Protein AF-A0A5J4P1J5-F1 (afdb_monomer_lite)

Foldseek 3Di:
DPPDPVVVVLVVLVVLLVVLLVLQVVQPLSVVFDPVQLVLLSLQQVLLLVLQVLCLDPDCPDPLSPLSVVLSVVLCVLCVPVVVLVSLLSSLSSLVLVLDDPPRPDPCSPSSVVSNVVSLVVSLVVLVVVQVVLVVVVPPPDDDDDDDDDDDDDDDDDPPPVSPPRDPCSSVVSNCVSVVSLVSSVVRPLVVLVVVVVVDPPPDPSSVSSSVSNVPRD

Structure (mmCIF, N/CA/C/O backbone):
data_AF-A0A5J4P1J5-F1
#
_entry.id   AF-A0A5J4P1J5-F1
#
loop_
_atom_site.group_PDB
_atom_site.id
_atom_site.type_symbol
_atom_site.label_atom_id
_atom_site.label_alt_id
_atom_site.label_comp_id
_atom_site.label_asym_id
_atom_site.label_entity_id
_atom_site.label_seq_id
_atom_site.pdbx_PDB_ins_code
_atom_site.Cartn_x
_atom_site.Cartn_y
_atom_site.Cartn_z
_atom_site.occupancy
_atom_site.B_iso_or_equiv
_atom_site.auth_seq_id
_atom_site.auth_comp_id
_atom_site.auth_asym_id
_atom_site.auth_atom_id
_atom_site.pdbx_PDB_model_num
ATOM 1 N N . MET A 1 1 ? -26.501 -19.876 3.079 1.00 40.16 1 MET A N 1
ATOM 2 C CA . MET A 1 1 ? -25.306 -19.028 3.249 1.00 40.16 1 MET A CA 1
ATOM 3 C C . MET A 1 1 ? -24.672 -19.508 4.542 1.00 40.16 1 MET A C 1
ATOM 5 O O . MET A 1 1 ? -25.301 -19.336 5.578 1.00 40.16 1 MET A O 1
ATOM 9 N N . GLU A 1 2 ? -23.580 -20.278 4.481 1.00 39.44 2 GLU A N 1
ATOM 10 C CA . GLU A 1 2 ? -22.918 -20.741 5.712 1.00 39.44 2 GLU A CA 1
ATOM 11 C C . GLU A 1 2 ? -22.477 -19.524 6.536 1.00 39.44 2 GLU A C 1
ATOM 13 O O . GLU A 1 2 ? -22.044 -18.530 5.941 1.00 39.44 2 GLU A O 1
ATOM 18 N N . PRO A 1 3 ? -22.598 -19.562 7.873 1.00 46.16 3 PRO A N 1
ATOM 19 C CA . PRO A 1 3 ? -22.023 -18.527 8.711 1.00 46.16 3 PRO A CA 1
ATOM 20 C C . PRO A 1 3 ? -20.510 -18.580 8.504 1.00 46.16 3 PRO A C 1
ATOM 22 O O . PRO A 1 3 ? -19.844 -19.528 8.917 1.00 46.16 3 PRO A O 1
ATOM 25 N N . TYR A 1 4 ? -19.973 -17.587 7.796 1.00 57.78 4 TYR A N 1
ATOM 26 C CA . TYR A 1 4 ? -18.536 -17.385 7.724 1.00 57.78 4 TYR A CA 1
ATOM 27 C C . TYR A 1 4 ? -18.007 -17.347 9.155 1.00 57.78 4 TYR A C 1
ATOM 29 O O . TYR A 1 4 ? -18.539 -16.625 9.995 1.00 57.78 4 TYR A O 1
ATOM 37 N N . ASP A 1 5 ? -16.986 -18.149 9.433 1.00 66.00 5 ASP A N 1
ATOM 38 C CA . ASP A 1 5 ? -16.331 -18.171 10.732 1.00 66.00 5 ASP A CA 1
ATOM 39 C C . ASP A 1 5 ? -15.576 -16.843 10.898 1.00 66.00 5 ASP A C 1
ATOM 41 O O . ASP A 1 5 ? -14.432 -16.688 10.462 1.00 66.00 5 ASP A O 1
ATOM 45 N N . LEU A 1 6 ? -16.275 -15.841 11.436 1.00 64.56 6 LEU A N 1
ATOM 46 C CA . LEU A 1 6 ? -15.786 -14.476 11.628 1.00 64.56 6 LEU A CA 1
ATOM 47 C C . LEU A 1 6 ? -14.483 -14.479 12.429 1.00 64.56 6 LEU A C 1
ATOM 49 O O . LEU A 1 6 ? -13.572 -13.717 12.120 1.00 64.56 6 LEU A O 1
ATOM 53 N N . THR A 1 7 ? -14.328 -15.423 13.360 1.00 66.75 7 THR A N 1
ATOM 54 C CA . THR A 1 7 ? -13.091 -15.637 14.111 1.00 66.75 7 THR A CA 1
ATOM 55 C C . THR A 1 7 ? -11.924 -16.004 13.193 1.00 66.75 7 THR A C 1
ATOM 57 O O . THR A 1 7 ? -10.828 -15.465 13.345 1.00 66.75 7 THR A O 1
ATOM 60 N N . LYS A 1 8 ? -12.131 -16.859 12.182 1.00 69.06 8 LYS A N 1
ATOM 61 C CA . LYS A 1 8 ? -11.090 -17.149 11.176 1.00 69.06 8 LYS A CA 1
ATOM 62 C C . LYS A 1 8 ? -10.722 -15.917 10.352 1.00 69.06 8 LYS A C 1
ATOM 64 O O . LYS A 1 8 ? -9.543 -15.736 10.050 1.00 69.06 8 LYS A O 1
ATOM 69 N N . ILE A 1 9 ? -11.696 -15.076 10.004 1.00 70.88 9 ILE A N 1
ATOM 70 C CA . ILE A 1 9 ? -11.455 -13.836 9.252 1.00 70.88 9 ILE A CA 1
ATOM 71 C C . ILE A 1 9 ? -10.664 -12.841 10.110 1.00 70.88 9 ILE A C 1
ATOM 73 O O . ILE A 1 9 ? -9.628 -12.353 9.661 1.00 70.88 9 ILE A O 1
ATOM 77 N N . CYS A 1 10 ? -11.079 -12.606 11.357 1.00 71.44 10 CYS A N 1
ATOM 78 C CA . CYS A 1 10 ? -10.370 -11.749 12.309 1.00 71.44 10 CYS A CA 1
ATOM 79 C C . CYS A 1 10 ? -8.924 -12.209 12.522 1.00 71.44 10 CYS A C 1
ATOM 81 O O . CYS A 1 10 ? -8.003 -11.410 12.365 1.00 71.44 10 CYS A O 1
ATOM 83 N N . ASN A 1 11 ? -8.705 -13.507 12.757 1.00 73.62 11 ASN A N 1
ATOM 84 C CA . ASN A 1 11 ? -7.365 -14.077 12.920 1.00 73.62 11 ASN A CA 1
ATOM 85 C C . ASN A 1 11 ? -6.504 -13.919 11.654 1.00 73.62 11 ASN A C 1
ATOM 87 O O . ASN A 1 11 ? -5.302 -13.651 11.734 1.00 73.62 11 ASN A O 1
ATOM 91 N N . ALA A 1 12 ? -7.096 -14.077 10.466 1.00 75.31 12 ALA A N 1
ATOM 92 C CA . ALA A 1 12 ? -6.387 -13.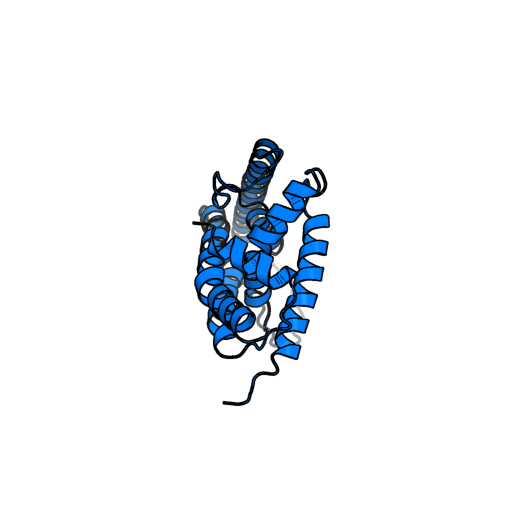890 9.201 1.00 75.31 12 ALA A CA 1
ATOM 93 C C . ALA A 1 12 ? -5.982 -12.424 8.983 1.00 75.31 12 ALA A C 1
ATOM 95 O O . ALA A 1 12 ? -4.852 -12.155 8.563 1.00 75.31 12 ALA A O 1
ATOM 96 N N . ILE A 1 13 ? -6.874 -11.481 9.303 1.00 78.25 13 ILE A N 1
ATOM 97 C CA . ILE A 1 13 ? -6.589 -10.045 9.253 1.00 78.25 13 ILE A CA 1
ATOM 98 C C . ILE A 1 13 ? -5.495 -9.706 10.265 1.00 78.25 13 ILE A C 1
ATOM 100 O O . ILE A 1 13 ? -4.516 -9.067 9.894 1.00 78.25 13 ILE A O 1
ATOM 104 N N . GLU A 1 14 ? -5.600 -10.172 11.509 1.00 81.06 14 GLU A N 1
ATOM 105 C CA . GLU A 1 14 ? -4.621 -9.899 12.563 1.00 81.06 14 GLU A CA 1
ATOM 106 C C . GLU A 1 14 ? -3.223 -10.400 12.185 1.00 81.06 14 GLU A C 1
ATOM 108 O O . GLU A 1 14 ? -2.247 -9.643 12.250 1.00 81.06 14 GLU A O 1
ATOM 113 N N . LYS A 1 15 ? -3.121 -11.641 11.695 1.00 82.50 15 LYS A N 1
ATOM 114 C CA . LYS A 1 15 ? -1.863 -12.187 11.174 1.00 82.50 15 LYS A CA 1
ATOM 115 C C . LYS A 1 15 ? -1.322 -11.340 10.024 1.00 82.50 15 LYS A C 1
ATOM 117 O O . LYS A 1 15 ? -0.122 -11.082 9.951 1.00 82.50 15 LYS A O 1
ATOM 122 N N . SER A 1 16 ? -2.193 -10.879 9.130 1.00 83.75 16 SER A N 1
ATOM 123 C CA . SER A 1 16 ? -1.783 -10.003 8.036 1.00 83.75 16 SER A CA 1
ATOM 124 C C . SER A 1 16 ? -1.303 -8.636 8.528 1.00 83.75 16 SER A C 1
ATOM 126 O O . SER A 1 16 ? -0.343 -8.104 7.978 1.00 83.75 16 SER A O 1
ATOM 128 N N . MET A 1 17 ? -1.909 -8.083 9.579 1.00 84.88 17 MET A N 1
ATOM 129 C CA . MET A 1 17 ? -1.470 -6.829 10.195 1.00 84.88 17 MET A CA 1
ATOM 130 C C . MET A 1 17 ? -0.082 -6.956 10.827 1.00 84.88 17 MET A C 1
ATOM 132 O O . MET A 1 17 ? 0.727 -6.035 10.717 1.00 84.88 17 MET A O 1
ATOM 136 N N . HIS A 1 18 ? 0.234 -8.103 11.432 1.00 86.94 18 HIS A N 1
ATOM 137 C CA . HIS A 1 18 ? 1.577 -8.379 11.950 1.00 86.94 18 HIS A CA 1
ATOM 138 C C . HIS A 1 18 ? 2.621 -8.393 10.827 1.00 86.94 18 HIS A C 1
ATOM 140 O O . HIS A 1 18 ? 3.667 -7.754 10.940 1.00 86.94 18 HIS A O 1
ATOM 146 N N . GLU A 1 19 ? 2.310 -9.047 9.708 1.00 87.88 19 GLU A N 1
ATOM 147 C CA . GLU A 1 19 ? 3.187 -9.056 8.534 1.00 87.88 19 GLU A CA 1
ATOM 148 C C . GLU A 1 19 ? 3.346 -7.664 7.907 1.00 87.88 19 GLU A C 1
ATOM 150 O O . GLU A 1 19 ? 4.440 -7.312 7.475 1.00 87.88 19 GLU A O 1
ATOM 155 N N . ILE A 1 20 ? 2.291 -6.843 7.885 1.00 90.94 20 ILE A N 1
ATOM 156 C CA . ILE A 1 20 ? 2.355 -5.456 7.397 1.00 90.94 20 ILE A CA 1
ATOM 157 C C . ILE A 1 20 ? 3.287 -4.607 8.268 1.00 90.94 20 ILE A C 1
ATOM 159 O O . ILE A 1 20 ? 4.097 -3.851 7.732 1.00 90.94 20 ILE A O 1
ATOM 163 N N . ARG A 1 21 ? 3.223 -4.755 9.597 1.00 92.00 21 ARG A N 1
ATOM 164 C CA . ARG A 1 21 ? 4.142 -4.062 10.516 1.00 92.00 21 ARG A CA 1
ATOM 165 C C . ARG A 1 21 ? 5.588 -4.489 10.284 1.00 92.00 21 ARG A C 1
ATOM 167 O O . ARG A 1 21 ? 6.451 -3.632 10.124 1.00 92.00 21 ARG A O 1
ATOM 174 N N . ARG A 1 22 ? 5.833 -5.796 10.169 1.00 91.31 22 ARG A N 1
ATOM 175 C CA . ARG A 1 22 ? 7.161 -6.335 9.852 1.00 91.31 22 ARG A CA 1
ATOM 176 C C . ARG A 1 22 ? 7.679 -5.825 8.507 1.00 91.31 22 ARG A C 1
ATOM 178 O O . ARG A 1 22 ? 8.844 -5.467 8.394 1.00 91.31 22 ARG A O 1
ATOM 185 N N . TYR A 1 23 ? 6.823 -5.772 7.486 1.00 92.69 23 TYR A N 1
ATOM 186 C CA . TYR A 1 23 ? 7.178 -5.193 6.193 1.00 92.69 23 TYR A CA 1
ATOM 187 C C . TYR A 1 23 ? 7.583 -3.722 6.334 1.00 92.69 23 TYR A C 1
ATOM 189 O O . TYR A 1 23 ? 8.613 -3.333 5.794 1.00 92.69 23 TYR A O 1
ATOM 197 N N . ALA A 1 24 ? 6.821 -2.923 7.085 1.00 94.38 24 ALA A N 1
ATOM 198 C CA . ALA A 1 24 ? 7.102 -1.504 7.274 1.00 94.38 24 ALA A CA 1
ATOM 199 C C . ALA A 1 24 ? 8.492 -1.252 7.890 1.00 94.38 24 ALA A C 1
ATOM 201 O O . ALA A 1 24 ? 9.178 -0.315 7.493 1.00 94.38 24 ALA A O 1
ATOM 202 N N . GLU A 1 25 ? 8.958 -2.119 8.791 1.00 93.75 25 GLU A N 1
ATOM 203 C CA . GLU A 1 25 ? 10.317 -2.046 9.353 1.00 93.75 25 GLU A CA 1
ATOM 204 C C . GLU A 1 25 ? 11.422 -2.276 8.311 1.00 93.75 25 GLU A C 1
ATOM 206 O O . GLU A 1 25 ? 12.528 -1.756 8.454 1.00 93.75 25 GLU A O 1
ATOM 211 N N . LEU A 1 26 ? 11.121 -3.022 7.244 1.00 93.75 26 LEU A N 1
ATOM 212 C CA . LEU A 1 26 ? 12.038 -3.282 6.133 1.00 93.75 26 LEU A CA 1
ATOM 213 C C . LEU A 1 26 ? 12.007 -2.178 5.065 1.00 93.75 26 LEU A C 1
ATOM 215 O O . LEU A 1 26 ? 12.870 -2.159 4.187 1.00 93.75 26 LEU A O 1
ATOM 219 N N . VAL A 1 27 ? 11.030 -1.265 5.112 1.00 94.56 27 VAL A N 1
ATOM 220 C CA . VAL A 1 27 ? 10.898 -0.173 4.141 1.00 94.56 27 VAL A CA 1
ATOM 221 C C . VAL A 1 27 ? 12.007 0.864 4.379 1.00 94.56 27 VAL A C 1
ATOM 223 O O . VAL A 1 27 ? 12.055 1.484 5.449 1.00 94.56 27 VAL A O 1
ATOM 226 N N . PRO A 1 28 ? 12.898 1.114 3.396 1.00 94.25 28 PRO A N 1
ATOM 227 C CA . PRO A 1 28 ? 14.016 2.035 3.575 1.00 94.25 28 PRO A CA 1
ATOM 228 C C . PRO A 1 28 ? 13.563 3.440 3.985 1.00 94.25 28 PRO A C 1
ATOM 230 O O . PRO A 1 28 ? 12.726 4.054 3.329 1.00 94.25 28 PRO A O 1
ATOM 233 N N . GLY A 1 29 ? 14.130 3.965 5.073 1.00 93.00 29 GLY A N 1
ATOM 234 C CA . GLY A 1 29 ? 13.808 5.295 5.599 1.00 93.00 29 GLY A CA 1
ATOM 235 C C . GLY A 1 29 ? 12.514 5.384 6.416 1.00 93.00 29 GLY A C 1
ATOM 236 O O . GLY A 1 29 ? 12.283 6.423 7.029 1.00 93.00 29 GLY A O 1
ATOM 237 N N . PHE A 1 30 ? 11.701 4.322 6.492 1.00 94.88 30 PHE A N 1
ATOM 238 C CA . PHE A 1 30 ? 10.488 4.314 7.319 1.00 94.88 30 PHE A CA 1
ATOM 239 C C . PHE A 1 30 ? 10.819 4.305 8.815 1.00 94.88 30 PHE A C 1
ATOM 241 O O . PHE A 1 30 ? 10.256 5.080 9.582 1.00 94.88 30 PHE A O 1
ATOM 248 N N . THR A 1 31 ? 11.795 3.497 9.235 1.00 95.12 31 THR A N 1
ATOM 249 C CA . THR A 1 31 ? 12.264 3.437 10.633 1.00 95.12 31 THR A CA 1
ATOM 250 C C . THR A 1 31 ? 12.948 4.724 11.098 1.00 95.12 31 THR A C 1
ATOM 252 O O . THR A 1 31 ? 13.031 4.968 12.300 1.00 95.12 31 THR A O 1
ATOM 255 N N . SER A 1 32 ? 13.387 5.573 10.163 1.00 94.62 32 SER A N 1
ATOM 256 C CA . SER A 1 32 ? 13.958 6.893 10.450 1.00 94.62 32 SER A CA 1
ATOM 257 C C . SER A 1 32 ? 12.904 7.942 10.820 1.00 94.62 32 SER A C 1
ATOM 259 O O . SER A 1 32 ? 13.262 8.965 11.396 1.00 94.62 32 SER A O 1
ATOM 261 N N . LEU A 1 33 ? 11.623 7.702 10.512 1.00 93.75 33 LEU A N 1
ATOM 262 C CA . LEU A 1 33 ? 10.520 8.545 10.976 1.00 93.75 33 LEU A CA 1
ATOM 263 C C . LEU A 1 33 ? 10.306 8.361 12.482 1.00 93.75 33 LEU A C 1
ATOM 265 O O . LEU A 1 33 ? 10.612 7.305 13.041 1.00 93.75 33 LEU A O 1
ATOM 269 N N . ASN A 1 34 ? 9.720 9.360 13.141 1.00 94.62 34 ASN A N 1
ATOM 270 C CA . ASN A 1 34 ? 9.353 9.238 14.552 1.00 94.62 34 ASN A CA 1
ATOM 271 C C . ASN A 1 34 ? 8.237 8.195 14.765 1.00 94.62 34 ASN A C 1
ATOM 273 O O . ASN A 1 34 ? 7.431 7.931 13.874 1.00 94.62 34 ASN A O 1
ATOM 277 N N . SER A 1 35 ? 8.193 7.591 15.956 1.00 93.06 35 SER A N 1
ATOM 278 C CA . SER A 1 35 ? 7.286 6.477 16.265 1.00 93.06 35 SER A CA 1
ATOM 279 C C . SER A 1 35 ? 5.809 6.823 16.094 1.00 93.06 35 SER A C 1
ATOM 281 O O . SER A 1 35 ? 5.069 5.994 15.572 1.00 93.06 35 SER A O 1
ATOM 283 N N . THR A 1 36 ? 5.402 8.034 16.477 1.00 93.06 36 THR A N 1
ATOM 284 C CA . THR A 1 36 ? 4.022 8.516 16.337 1.00 93.06 36 THR A CA 1
ATOM 285 C C . THR A 1 36 ? 3.605 8.577 14.870 1.00 93.06 36 THR A C 1
ATOM 287 O O . THR A 1 36 ? 2.594 7.990 14.496 1.00 93.06 36 THR A O 1
ATOM 290 N N . ASP A 1 37 ? 4.415 9.200 14.013 1.00 92.38 37 ASP A N 1
ATOM 291 C CA . ASP A 1 37 ? 4.111 9.306 12.582 1.00 92.38 37 ASP A CA 1
ATOM 292 C C . ASP A 1 37 ? 4.083 7.933 11.903 1.00 92.38 37 ASP A C 1
ATOM 294 O O . ASP A 1 37 ? 3.224 7.676 11.060 1.00 92.38 37 ASP A O 1
ATOM 298 N N . ARG A 1 38 ? 4.971 7.009 12.299 1.00 94.50 38 ARG A N 1
ATOM 299 C CA . ARG A 1 38 ? 4.934 5.620 11.807 1.00 94.50 38 ARG A CA 1
ATOM 300 C C . ARG A 1 38 ? 3.636 4.916 12.188 1.00 94.50 38 ARG A C 1
ATOM 302 O O . ARG A 1 38 ? 3.064 4.214 11.357 1.00 94.50 38 ARG A O 1
ATOM 309 N N . GLU A 1 39 ? 3.183 5.086 13.427 1.00 91.88 39 GLU A N 1
ATOM 310 C CA . GLU A 1 39 ? 1.933 4.495 13.902 1.00 91.88 39 GLU A CA 1
ATOM 311 C C . GLU A 1 39 ? 0.730 5.052 13.134 1.00 91.88 39 GLU A C 1
ATOM 313 O O . GLU A 1 39 ? -0.112 4.282 12.673 1.00 91.88 39 GLU A O 1
ATOM 318 N N . ILE A 1 40 ? 0.689 6.368 12.919 1.00 90.38 40 ILE A N 1
ATOM 319 C CA . ILE A 1 40 ? -0.365 7.025 12.141 1.00 90.38 40 ILE A CA 1
ATOM 320 C C . ILE A 1 40 ? -0.386 6.500 10.702 1.00 90.38 40 ILE A C 1
ATOM 322 O O . ILE A 1 40 ? -1.445 6.108 10.215 1.00 90.38 40 ILE A O 1
ATOM 326 N N . LEU A 1 41 ? 0.769 6.424 10.032 1.00 91.81 41 LEU A N 1
ATOM 327 C CA . LEU A 1 41 ? 0.866 5.886 8.670 1.00 91.81 41 LEU A CA 1
ATOM 328 C C . LEU A 1 41 ? 0.378 4.434 8.588 1.00 91.81 41 LEU A C 1
ATOM 330 O O . LEU A 1 41 ? -0.360 4.075 7.670 1.00 91.81 41 LEU A O 1
ATOM 334 N N . LEU A 1 42 ? 0.741 3.605 9.571 1.00 92.19 42 LEU A N 1
ATOM 335 C CA . LEU A 1 42 ? 0.253 2.230 9.659 1.00 92.19 42 LEU A CA 1
ATOM 336 C C . LEU A 1 42 ? -1.266 2.182 9.851 1.00 92.19 42 LEU A C 1
ATOM 338 O O . LEU A 1 42 ? -1.929 1.402 9.173 1.00 92.19 42 LEU A O 1
ATOM 342 N N . LYS A 1 43 ? -1.848 3.018 10.715 1.00 89.06 43 LYS A N 1
ATOM 343 C CA . LYS A 1 43 ? -3.309 3.061 10.889 1.00 89.06 43 LYS A CA 1
ATOM 344 C C . LYS A 1 43 ? -4.020 3.520 9.609 1.00 89.06 43 LYS A C 1
ATOM 346 O O . LYS A 1 43 ? -4.991 2.892 9.205 1.00 89.06 43 LYS A O 1
ATOM 351 N N . MET A 1 44 ? -3.486 4.532 8.923 1.00 87.31 44 MET A N 1
ATOM 352 C CA . MET A 1 44 ? -4.064 5.111 7.701 1.00 87.31 44 MET A CA 1
ATOM 353 C C . MET A 1 44 ? -4.026 4.180 6.481 1.00 87.31 44 MET A C 1
ATOM 355 O O . MET A 1 44 ? -4.938 4.215 5.651 1.00 87.31 44 MET A O 1
ATOM 359 N N . HIS A 1 45 ? -2.961 3.385 6.338 1.00 91.31 45 HIS A N 1
ATOM 360 C CA . HIS A 1 45 ? -2.668 2.659 5.093 1.00 91.31 45 HIS A CA 1
ATOM 361 C C . HIS A 1 45 ? -2.571 1.140 5.250 1.00 91.31 45 HIS A C 1
ATOM 363 O O . HIS A 1 45 ? -2.394 0.427 4.262 1.00 91.31 45 HIS A O 1
ATOM 369 N N . SER A 1 46 ? -2.728 0.596 6.457 1.00 90.12 46 SER A N 1
ATOM 370 C CA . SER A 1 46 ? -2.699 -0.858 6.665 1.00 90.12 46 SER A CA 1
ATOM 371 C C . SER A 1 46 ? -3.821 -1.597 5.938 1.00 90.12 46 SER A C 1
ATOM 373 O O . SER A 1 46 ? -3.573 -2.685 5.426 1.00 90.12 46 SER A O 1
ATOM 375 N N . LEU A 1 47 ? -5.022 -1.018 5.815 1.00 88.31 47 LEU A N 1
ATOM 376 C CA . LEU A 1 47 ? -6.097 -1.622 5.013 1.00 88.31 47 LEU A CA 1
ATOM 377 C C . LEU A 1 47 ? -5.784 -1.607 3.512 1.00 88.31 47 LEU A C 1
ATOM 379 O O . LEU A 1 47 ? -6.149 -2.545 2.804 1.00 88.31 47 LEU A O 1
ATOM 383 N N . ASP A 1 48 ? -5.059 -0.595 3.035 1.00 90.44 48 ASP A N 1
ATOM 384 C CA . ASP A 1 48 ? -4.594 -0.533 1.648 1.00 90.44 48 ASP A CA 1
ATOM 385 C C . ASP A 1 48 ? -3.537 -1.608 1.373 1.00 90.44 48 ASP A C 1
ATOM 387 O O . ASP A 1 48 ? -3.621 -2.346 0.390 1.00 90.44 48 ASP A O 1
ATOM 391 N N . LEU A 1 49 ? -2.587 -1.780 2.295 1.00 90.44 49 LEU A N 1
ATOM 392 C CA . LEU A 1 49 ? -1.582 -2.842 2.224 1.00 90.44 49 LEU A CA 1
ATOM 393 C C . LEU A 1 49 ? -2.193 -4.238 2.368 1.00 90.44 49 LEU A C 1
ATOM 395 O O . LEU A 1 49 ? -1.769 -5.168 1.681 1.00 90.44 49 LEU A O 1
ATOM 399 N N . LEU A 1 50 ? -3.206 -4.388 3.223 1.00 88.19 50 LEU A N 1
ATOM 400 C CA . LEU A 1 50 ? -3.972 -5.621 3.358 1.00 88.19 50 LEU A CA 1
ATOM 401 C C . LEU A 1 50 ? -4.690 -5.941 2.048 1.00 88.19 50 LEU A C 1
ATOM 403 O O . LEU A 1 50 ? -4.566 -7.057 1.552 1.00 88.19 50 LEU A O 1
ATOM 407 N N . SER A 1 51 ? -5.357 -4.961 1.441 1.00 86.75 51 SER A N 1
ATOM 408 C CA . SER A 1 51 ? -6.041 -5.137 0.159 1.00 86.75 51 SER A CA 1
ATOM 409 C C . SER A 1 51 ? -5.066 -5.509 -0.956 1.00 86.75 51 SER A C 1
ATOM 411 O O . SER A 1 51 ? -5.331 -6.450 -1.700 1.00 86.75 51 SER A O 1
ATOM 413 N N . LEU A 1 52 ? -3.903 -4.853 -1.036 1.00 86.56 52 LEU A N 1
ATOM 414 C CA . LEU A 1 52 ? -2.844 -5.214 -1.982 1.00 86.56 52 LEU A CA 1
ATOM 415 C C . LEU A 1 52 ? -2.347 -6.651 -1.759 1.00 86.56 52 LEU A C 1
ATOM 417 O O . LEU A 1 52 ? -2.220 -7.420 -2.711 1.00 86.56 52 LEU A O 1
ATOM 421 N N . ARG A 1 53 ? -2.089 -7.040 -0.507 1.00 85.62 53 ARG A N 1
ATOM 422 C CA . ARG A 1 53 ? -1.635 -8.393 -0.160 1.00 85.62 53 ARG A CA 1
ATOM 423 C C . ARG A 1 53 ? -2.681 -9.452 -0.502 1.00 85.62 53 ARG A C 1
ATOM 425 O O . ARG A 1 53 ? -2.318 -10.505 -1.021 1.00 85.62 53 ARG A O 1
ATOM 432 N N . LEU A 1 54 ? -3.952 -9.185 -0.214 1.00 80.19 54 LEU A N 1
ATOM 433 C CA . LEU A 1 54 ? -5.062 -10.081 -0.532 1.00 80.19 54 LEU A CA 1
ATOM 434 C C . LEU A 1 54 ? -5.263 -10.198 -2.040 1.00 80.19 54 LEU A C 1
ATOM 436 O O . LEU A 1 54 ? -5.401 -11.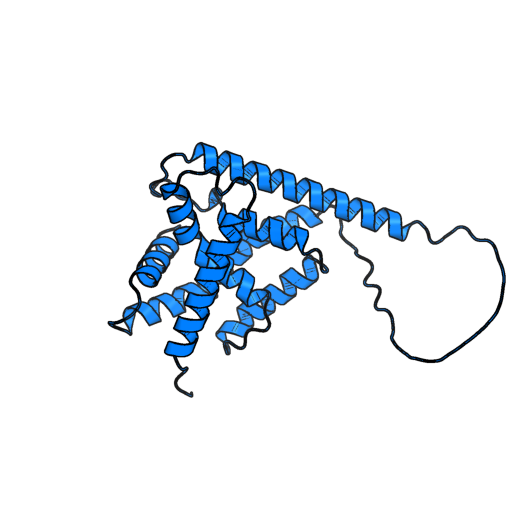306 -2.536 1.00 80.19 54 LEU A O 1
ATOM 440 N N . ALA A 1 55 ? -5.192 -9.087 -2.771 1.00 80.19 55 ALA A N 1
ATOM 441 C CA . ALA A 1 55 ? -5.259 -9.072 -4.227 1.00 80.19 55 ALA A CA 1
ATOM 442 C C . ALA A 1 55 ? -4.124 -9.903 -4.852 1.00 80.19 55 ALA A C 1
ATOM 444 O O . ALA A 1 55 ? -4.332 -10.699 -5.766 1.00 80.19 55 ALA A O 1
ATOM 445 N N . LEU A 1 56 ? -2.908 -9.769 -4.322 1.00 77.62 56 LEU A N 1
ATOM 446 C CA . LEU A 1 56 ? -1.744 -10.527 -4.769 1.00 77.62 56 LEU A CA 1
ATOM 447 C C . LEU A 1 56 ? -1.676 -11.947 -4.205 1.00 77.62 56 LEU A C 1
ATOM 449 O O . LEU A 1 56 ? -0.709 -12.640 -4.504 1.00 77.62 56 LEU A O 1
ATOM 453 N N . SER A 1 57 ? -2.643 -12.413 -3.425 1.00 70.56 57 SER A N 1
ATOM 454 C CA . SER A 1 57 ? -2.688 -13.783 -2.919 1.00 70.56 57 SER A CA 1
ATOM 455 C C . SER A 1 57 ? -3.923 -14.488 -3.473 1.00 70.56 57 SER A C 1
ATOM 457 O O . SER A 1 57 ? -4.963 -13.875 -3.676 1.00 70.56 57 SER A O 1
ATOM 459 N N . ALA A 1 58 ? -3.855 -15.797 -3.704 1.00 58.50 58 ALA A N 1
ATOM 460 C CA . ALA A 1 58 ? -5.051 -16.590 -4.000 1.00 58.50 58 ALA A CA 1
ATOM 461 C C . ALA A 1 58 ? -5.830 -16.858 -2.697 1.00 58.50 58 ALA A C 1
ATOM 463 O O . ALA A 1 58 ? -6.039 -18.004 -2.305 1.00 58.50 58 ALA A O 1
ATOM 464 N N . ALA A 1 59 ? -6.171 -15.801 -1.957 1.00 54.06 59 ALA A N 1
ATOM 465 C CA . ALA A 1 59 ? -6.861 -15.921 -0.684 1.00 54.06 59 ALA A CA 1
ATOM 466 C C . ALA A 1 59 ? -8.351 -16.190 -0.943 1.00 54.06 59 ALA A C 1
ATOM 468 O O . ALA A 1 59 ? -9.064 -15.341 -1.475 1.00 54.06 59 ALA A O 1
ATOM 469 N N . GLY A 1 60 ? -8.818 -17.386 -0.577 1.00 51.25 60 GLY A N 1
ATOM 470 C CA . GLY A 1 60 ? -10.229 -17.765 -0.637 1.00 51.25 60 GLY A CA 1
ATOM 471 C C . GLY A 1 60 ? -11.055 -16.990 0.390 1.00 51.25 60 GLY A C 1
ATOM 472 O O . GLY A 1 60 ? -11.268 -17.472 1.496 1.00 51.25 60 GLY A O 1
ATOM 473 N N . LEU A 1 61 ? -11.501 -15.786 0.026 1.00 55.78 61 LEU A N 1
ATOM 474 C CA . LEU A 1 61 ? -12.338 -14.902 0.853 1.00 55.78 61 LEU A CA 1
ATOM 475 C C . LEU A 1 61 ? -13.774 -14.766 0.305 1.00 55.78 61 LEU A C 1
ATOM 477 O O . LEU A 1 61 ? -14.410 -13.725 0.461 1.00 55.78 61 LEU A O 1
ATOM 481 N N . GLY A 1 62 ? -14.286 -15.801 -0.370 1.00 55.81 62 GLY A N 1
ATOM 482 C CA . GLY A 1 62 ? -15.626 -15.780 -0.973 1.00 55.81 62 GLY A CA 1
ATOM 483 C C . GLY A 1 62 ? -15.795 -14.677 -2.033 1.00 55.81 62 GLY A C 1
ATOM 484 O O . GLY A 1 62 ? -14.819 -14.242 -2.648 1.00 55.81 62 GLY A O 1
ATOM 485 N N . ASP A 1 63 ? -17.028 -14.205 -2.245 1.00 54.25 63 ASP A N 1
ATOM 486 C CA . ASP A 1 63 ? -17.353 -13.214 -3.288 1.00 54.25 63 ASP A CA 1
ATOM 487 C C . ASP A 1 63 ? -16.666 -11.849 -3.082 1.00 54.25 63 ASP A C 1
ATOM 489 O O . ASP A 1 63 ? -16.344 -11.167 -4.056 1.00 54.25 63 ASP A O 1
ATOM 493 N N . TRP A 1 64 ? -16.362 -11.464 -1.834 1.00 53.69 64 TRP A N 1
ATOM 494 C CA . TRP A 1 64 ? -15.577 -10.255 -1.521 1.00 53.69 64 TRP A CA 1
ATOM 495 C C . TRP A 1 64 ? -14.125 -10.383 -1.987 1.00 53.69 64 TRP A C 1
ATOM 497 O O . TRP A 1 64 ? -13.520 -9.424 -2.468 1.00 53.69 64 TRP A O 1
ATOM 507 N N . GLY A 1 65 ? -13.580 -11.598 -1.917 1.00 63.56 65 GLY A N 1
ATOM 508 C CA . GLY A 1 65 ? -12.261 -11.919 -2.442 1.00 63.56 65 GLY A CA 1
ATOM 509 C C . GLY A 1 65 ? -12.177 -11.808 -3.962 1.00 63.56 65 GLY A C 1
ATOM 510 O O . GLY A 1 65 ? -11.093 -11.558 -4.476 1.00 63.56 65 GLY A O 1
ATOM 511 N N . LYS A 1 66 ? -13.292 -11.937 -4.694 1.00 70.25 66 LYS A N 1
ATOM 512 C CA . LYS A 1 66 ? -13.276 -11.945 -6.163 1.00 70.25 66 LYS A CA 1
ATOM 513 C C . LYS A 1 66 ? -12.842 -10.603 -6.753 1.00 70.25 66 LYS A C 1
ATOM 515 O O . LYS A 1 66 ? -11.983 -10.589 -7.627 1.00 70.25 66 LYS A O 1
ATOM 520 N N . GLN A 1 67 ? -13.370 -9.481 -6.260 1.00 72.44 67 GLN A N 1
ATOM 521 C CA . GLN A 1 67 ? -12.989 -8.147 -6.759 1.00 72.44 67 GLN A CA 1
ATOM 522 C C . GLN A 1 67 ? -11.537 -7.788 -6.408 1.00 72.44 67 GLN A C 1
ATOM 524 O O . GLN A 1 67 ? -10.812 -7.225 -7.237 1.00 72.44 67 GLN A O 1
ATOM 529 N N . LEU A 1 68 ? -11.096 -8.164 -5.200 1.00 75.06 68 LEU A N 1
ATOM 530 C CA . LEU A 1 68 ? -9.698 -8.052 -4.773 1.00 75.06 68 LEU A CA 1
ATOM 531 C C . LEU A 1 68 ? -8.792 -8.895 -5.678 1.00 75.06 68 LEU A C 1
ATOM 533 O O . LEU A 1 68 ? -7.791 -8.404 -6.194 1.00 75.06 68 LEU A O 1
ATOM 537 N N . TRP A 1 69 ? -9.172 -10.146 -5.925 1.00 76.56 69 TRP A N 1
ATOM 538 C CA . TRP A 1 69 ? -8.425 -11.080 -6.758 1.00 76.56 69 TRP A CA 1
ATOM 539 C C . TRP A 1 69 ? -8.349 -10.625 -8.219 1.00 76.56 69 TRP A C 1
ATOM 541 O O . TRP A 1 69 ? -7.262 -10.600 -8.789 1.00 76.56 69 TRP A O 1
ATOM 551 N N . GLU A 1 70 ? -9.458 -10.191 -8.823 1.00 80.94 70 GLU A N 1
ATOM 552 C CA . GLU A 1 70 ? -9.479 -9.646 -10.187 1.00 80.94 70 GLU A CA 1
ATOM 553 C C . GLU A 1 70 ? -8.576 -8.413 -10.313 1.00 80.94 70 GLU A C 1
ATOM 555 O O . GLU A 1 70 ? -7.814 -8.289 -11.274 1.00 80.94 70 GLU A O 1
ATOM 560 N N . SER A 1 71 ? -8.608 -7.520 -9.320 1.00 79.94 71 SER A N 1
ATOM 561 C CA . SER A 1 71 ? -7.697 -6.373 -9.262 1.00 79.94 71 SER A CA 1
ATOM 562 C C . SER A 1 71 ? -6.242 -6.818 -9.128 1.00 79.94 71 SER A C 1
ATOM 564 O O . SER A 1 71 ? -5.366 -6.301 -9.819 1.00 79.94 71 SER A O 1
ATOM 566 N N . GLY A 1 72 ? -5.974 -7.832 -8.311 1.00 81.19 72 GLY A N 1
ATOM 567 C CA . GLY A 1 72 ? -4.650 -8.422 -8.164 1.00 81.19 72 GLY A CA 1
ATOM 568 C C . GLY A 1 72 ? -4.130 -9.076 -9.436 1.00 81.19 72 GLY A C 1
ATOM 569 O O . GLY A 1 72 ? -2.957 -8.922 -9.768 1.00 81.19 72 GLY A O 1
ATOM 570 N N . MET A 1 73 ? -4.999 -9.739 -10.197 1.00 82.31 73 MET A N 1
ATOM 571 C CA . MET A 1 73 ? -4.673 -10.286 -11.511 1.00 82.31 73 MET A CA 1
ATOM 572 C C . MET A 1 73 ? -4.311 -9.178 -12.502 1.00 82.31 73 MET A C 1
ATOM 574 O O . MET A 1 73 ? -3.334 -9.329 -13.233 1.00 82.31 73 MET A O 1
ATOM 578 N N . ARG A 1 74 ? -5.017 -8.037 -12.486 1.00 83.88 74 ARG A N 1
ATOM 579 C CA . ARG A 1 74 ? -4.655 -6.861 -13.303 1.00 83.88 74 ARG A CA 1
ATOM 580 C C . ARG A 1 74 ? -3.297 -6.284 -12.901 1.00 83.88 74 ARG A C 1
ATOM 582 O O . ARG A 1 74 ? -2.474 -6.030 -13.775 1.00 83.88 74 ARG A O 1
ATOM 589 N N . ILE A 1 75 ? -3.032 -6.140 -11.599 1.00 84.31 75 ILE A N 1
ATOM 590 C CA . ILE A 1 75 ? -1.736 -5.670 -11.081 1.00 84.31 75 ILE A CA 1
ATOM 591 C C . ILE A 1 75 ? -0.613 -6.636 -11.488 1.00 84.31 75 ILE A C 1
ATOM 593 O O . ILE A 1 75 ? 0.419 -6.205 -11.995 1.00 84.31 75 ILE A O 1
ATOM 597 N N . ARG A 1 76 ? -0.814 -7.950 -11.334 1.00 84.88 76 ARG A N 1
ATOM 598 C CA . ARG A 1 76 ? 0.153 -8.986 -11.739 1.00 84.88 76 ARG A CA 1
ATOM 599 C C . ARG A 1 76 ? 0.417 -8.976 -13.241 1.00 84.88 76 ARG A C 1
ATOM 601 O O . ARG A 1 76 ? 1.572 -9.072 -13.648 1.00 84.88 76 ARG A O 1
ATOM 608 N N . ALA A 1 77 ? -0.631 -8.839 -14.051 1.00 84.94 77 ALA A N 1
ATOM 609 C CA . ALA A 1 77 ? -0.516 -8.751 -15.503 1.00 84.94 77 ALA A CA 1
ATOM 610 C C . ALA A 1 77 ? 0.252 -7.494 -15.936 1.00 84.94 77 ALA A C 1
ATOM 612 O O . ALA A 1 77 ? 1.088 -7.571 -16.832 1.00 84.94 77 ALA A O 1
ATOM 613 N N . LEU A 1 78 ? 0.012 -6.360 -15.270 1.00 85.00 78 LEU A N 1
ATOM 614 C CA . LEU A 1 78 ? 0.734 -5.113 -15.514 1.00 85.00 78 LEU A CA 1
ATOM 615 C C . LEU A 1 78 ? 2.220 -5.230 -15.151 1.00 85.00 78 LEU A C 1
ATOM 617 O O . LEU A 1 78 ? 3.075 -4.777 -15.904 1.00 85.00 78 LEU A O 1
ATOM 621 N N . ILE A 1 79 ? 2.517 -5.815 -13.992 1.00 85.31 79 ILE A N 1
ATOM 622 C CA . ILE A 1 79 ? 3.862 -5.835 -13.412 1.00 85.31 79 ILE A CA 1
ATOM 623 C C . ILE A 1 79 ? 4.725 -6.980 -13.976 1.00 85.31 79 ILE A C 1
ATOM 625 O O . ILE A 1 79 ? 5.946 -6.939 -13.873 1.00 85.31 79 ILE A O 1
ATOM 629 N N . GLN A 1 80 ? 4.138 -8.001 -14.611 1.00 83.38 80 GLN A N 1
ATOM 630 C CA . GLN A 1 80 ? 4.877 -9.049 -15.341 1.00 83.38 80 GLN A CA 1
ATOM 631 C C . GLN A 1 80 ? 6.028 -9.675 -14.513 1.00 83.38 80 GLN A C 1
ATOM 633 O O . GLN A 1 80 ? 7.171 -9.809 -14.969 1.00 83.38 80 GLN A O 1
ATOM 638 N N . ASN A 1 81 ? 5.725 -10.045 -13.263 1.00 80.31 81 ASN A N 1
ATOM 639 C CA . ASN A 1 81 ? 6.660 -10.597 -12.266 1.00 80.31 81 ASN A CA 1
ATOM 640 C C . ASN A 1 81 ? 7.790 -9.654 -11.802 1.00 80.31 81 ASN A C 1
ATOM 642 O O . ASN A 1 81 ? 8.765 -10.109 -11.204 1.00 80.31 81 ASN A O 1
ATOM 646 N N . ASP A 1 82 ? 7.698 -8.350 -12.052 1.00 87.31 82 ASP A N 1
ATOM 647 C CA . ASP A 1 82 ? 8.575 -7.343 -11.450 1.00 87.31 82 ASP A CA 1
ATOM 648 C C . ASP A 1 82 ? 8.183 -7.063 -9.982 1.00 87.31 82 ASP A C 1
ATOM 650 O O . ASP A 1 82 ? 7.565 -6.061 -9.623 1.00 87.31 82 ASP A O 1
ATOM 654 N N . TRP A 1 83 ? 8.534 -7.997 -9.096 1.00 88.00 83 TRP A N 1
ATOM 655 C CA . TRP A 1 83 ? 8.237 -7.898 -7.662 1.00 88.00 83 TRP A CA 1
ATOM 656 C C . TRP A 1 83 ? 8.911 -6.702 -6.976 1.00 88.00 83 TRP A C 1
ATOM 658 O O . TRP A 1 83 ? 8.425 -6.241 -5.944 1.00 88.00 83 TRP A O 1
ATOM 668 N N . SER A 1 84 ? 9.976 -6.152 -7.563 1.00 91.12 84 SER A N 1
ATOM 669 C CA . SER A 1 84 ? 10.589 -4.903 -7.105 1.00 91.12 84 SER A CA 1
ATOM 670 C C . SER A 1 84 ? 9.648 -3.714 -7.309 1.00 91.12 84 SER A C 1
ATOM 672 O O . SER A 1 84 ? 9.491 -2.903 -6.396 1.00 91.12 84 SER A O 1
ATOM 674 N N . ALA A 1 85 ? 8.938 -3.648 -8.442 1.00 90.44 85 ALA A N 1
ATOM 675 C CA . ALA A 1 85 ? 7.885 -2.653 -8.646 1.00 90.44 85 ALA A CA 1
ATOM 676 C C . ALA A 1 85 ? 6.702 -2.849 -7.681 1.00 90.44 85 ALA A C 1
ATOM 678 O O . ALA A 1 85 ? 6.171 -1.860 -7.176 1.00 90.44 85 ALA A O 1
ATOM 679 N N . VAL A 1 86 ? 6.331 -4.095 -7.345 1.00 89.25 86 VAL A N 1
ATOM 680 C CA . VAL A 1 86 ? 5.328 -4.366 -6.290 1.00 89.25 86 VAL A CA 1
ATOM 681 C C . VAL A 1 86 ? 5.792 -3.826 -4.938 1.00 89.25 86 VAL A C 1
ATOM 683 O O . VAL A 1 86 ? 5.020 -3.171 -4.243 1.00 89.25 86 VAL A O 1
ATOM 686 N N . ALA A 1 87 ? 7.046 -4.079 -4.558 1.00 89.88 87 ALA A N 1
ATOM 687 C CA . ALA A 1 87 ? 7.599 -3.603 -3.295 1.00 89.88 87 ALA A CA 1
ATOM 688 C C . ALA A 1 87 ? 7.657 -2.067 -3.238 1.00 89.88 87 ALA A C 1
ATOM 690 O O . ALA A 1 87 ? 7.314 -1.485 -2.210 1.00 89.88 87 ALA A O 1
ATOM 691 N N . GLY A 1 88 ? 8.025 -1.410 -4.344 1.00 92.12 88 GLY A N 1
ATOM 692 C CA . GLY A 1 88 ? 7.988 0.050 -4.466 1.00 92.12 88 GLY A CA 1
ATOM 693 C C . GLY A 1 88 ? 6.567 0.619 -4.395 1.00 92.12 88 GLY A C 1
ATOM 694 O O . GLY A 1 88 ? 6.333 1.617 -3.715 1.00 92.12 88 GLY A O 1
ATOM 695 N N . LEU A 1 89 ? 5.597 -0.047 -5.026 1.00 92.25 89 LEU A N 1
ATOM 696 C CA . LEU A 1 89 ? 4.179 0.308 -4.950 1.00 92.25 89 LEU A CA 1
ATOM 697 C C . LEU A 1 89 ? 3.618 0.152 -3.528 1.00 92.25 89 LEU A C 1
ATOM 699 O O . LEU A 1 89 ? 2.895 1.027 -3.050 1.00 92.25 89 LEU A O 1
ATOM 703 N N . ALA A 1 90 ? 3.969 -0.931 -2.832 1.00 92.31 90 ALA A N 1
ATOM 704 C CA . ALA A 1 90 ? 3.593 -1.148 -1.439 1.00 92.31 90 ALA A CA 1
ATOM 705 C C . ALA A 1 90 ? 4.199 -0.069 -0.525 1.00 92.31 90 ALA A C 1
ATOM 707 O O . ALA A 1 90 ? 3.486 0.499 0.300 1.00 92.31 90 ALA A O 1
ATOM 708 N N . ALA A 1 91 ? 5.465 0.307 -0.730 1.00 93.69 91 ALA A N 1
ATOM 709 C CA . ALA A 1 91 ? 6.099 1.384 0.028 1.00 93.69 91 ALA A CA 1
ATOM 710 C C . ALA A 1 91 ? 5.391 2.727 -0.212 1.00 93.69 91 ALA A C 1
ATOM 712 O O . ALA A 1 91 ? 5.064 3.430 0.740 1.00 93.69 91 ALA A O 1
ATOM 713 N N . LEU A 1 92 ? 5.064 3.053 -1.468 1.00 93.06 92 LEU A N 1
ATOM 714 C CA . LEU A 1 92 ? 4.296 4.257 -1.812 1.00 93.06 92 LEU A CA 1
ATOM 715 C C . LEU A 1 92 ? 2.883 4.266 -1.235 1.00 93.06 92 LEU A C 1
ATOM 717 O O . LEU A 1 92 ? 2.374 5.338 -0.920 1.00 93.06 92 LEU A O 1
ATOM 721 N N . THR A 1 93 ? 2.262 3.095 -1.108 1.00 91.25 93 THR A N 1
ATOM 722 C CA . THR A 1 93 ? 0.954 2.939 -0.464 1.00 91.25 93 THR A CA 1
ATOM 723 C C . THR A 1 93 ? 1.069 3.207 1.037 1.00 91.25 93 THR A C 1
ATOM 725 O O . THR A 1 93 ? 0.264 3.956 1.577 1.00 91.25 93 THR A O 1
ATOM 728 N N . LEU A 1 94 ? 2.108 2.676 1.696 1.00 92.38 94 LEU A N 1
ATOM 729 C CA . LEU A 1 94 ? 2.376 2.894 3.122 1.00 92.38 94 LEU A CA 1
ATOM 730 C C . LEU A 1 94 ? 2.637 4.369 3.460 1.00 92.38 94 LEU A C 1
ATOM 732 O O . LEU A 1 94 ? 2.176 4.849 4.489 1.00 92.38 94 LEU A O 1
ATOM 736 N N . VAL A 1 95 ? 3.393 5.082 2.621 1.00 90.56 95 VAL A N 1
ATOM 737 C CA . VAL A 1 95 ? 3.758 6.490 2.851 1.00 90.56 95 VAL A CA 1
ATOM 738 C C . VAL A 1 95 ? 2.990 7.447 1.939 1.00 90.56 95 VAL A C 1
ATOM 740 O O . VAL A 1 95 ? 3.543 8.451 1.490 1.00 90.56 95 VAL A O 1
ATOM 743 N N . ASN A 1 96 ? 1.735 7.141 1.591 1.00 86.69 96 ASN A N 1
ATOM 744 C CA . ASN A 1 96 ? 0.963 7.920 0.620 1.00 86.69 96 ASN A CA 1
ATOM 745 C C . ASN A 1 96 ? 0.565 9.303 1.167 1.00 86.69 96 ASN A C 1
ATOM 747 O O . ASN A 1 96 ? -0.573 9.538 1.565 1.00 86.69 96 ASN A O 1
ATOM 751 N N . TYR A 1 97 ? 1.500 10.254 1.124 1.00 82.44 97 TYR A N 1
ATOM 752 C CA . TYR A 1 97 ? 1.316 11.608 1.640 1.00 82.44 97 TYR A CA 1
ATOM 753 C C . TYR A 1 97 ? 0.099 12.321 1.033 1.00 82.44 97 TYR A C 1
ATOM 755 O O . TYR A 1 97 ? -0.577 13.072 1.721 1.00 82.44 97 TYR A O 1
ATOM 763 N N . LYS A 1 98 ? -0.236 12.046 -0.236 1.00 82.31 98 LYS A N 1
ATOM 764 C CA . LYS A 1 98 ? -1.399 12.657 -0.903 1.00 82.31 98 LYS A CA 1
ATOM 765 C C . LYS A 1 98 ? -2.748 12.256 -0.301 1.00 82.31 98 LYS A C 1
ATOM 767 O O . LYS A 1 98 ? -3.713 12.977 -0.503 1.00 82.31 98 LYS A O 1
ATOM 772 N N . SER A 1 99 ? -2.825 11.113 0.379 1.00 78.56 99 SER A N 1
ATOM 773 C CA . SER A 1 99 ? -4.040 10.667 1.077 1.00 78.56 99 SER A CA 1
ATOM 774 C C . SER A 1 99 ? -4.070 11.059 2.554 1.00 78.56 99 SER A C 1
ATOM 776 O O . SER A 1 99 ? -4.995 10.680 3.266 1.00 78.56 99 SER A O 1
ATOM 778 N N . ILE A 1 100 ? -3.055 11.783 3.026 1.00 79.44 100 ILE A N 1
ATOM 779 C CA . ILE A 1 100 ? -3.027 12.333 4.375 1.00 79.44 100 ILE A CA 1
ATOM 780 C C . ILE A 1 100 ? -3.743 13.683 4.335 1.00 79.44 100 ILE A C 1
ATOM 782 O O . ILE A 1 100 ? -3.343 14.577 3.588 1.00 79.44 100 ILE A O 1
ATOM 786 N N . ASN A 1 101 ? -4.804 13.833 5.126 1.00 70.00 101 ASN A N 1
ATOM 787 C CA . ASN A 1 101 ? -5.528 15.096 5.230 1.00 70.00 101 ASN A CA 1
ATOM 788 C C . ASN A 1 101 ? -4.825 16.057 6.210 1.00 70.00 101 ASN A C 1
ATOM 790 O O . ASN A 1 101 ? -4.009 15.654 7.039 1.00 70.00 101 ASN A O 1
ATOM 794 N N . TYR A 1 102 ? -5.174 17.344 6.157 1.00 64.06 102 TYR A N 1
ATOM 795 C CA . TYR A 1 102 ? -4.611 18.367 7.052 1.00 64.06 102 TYR A CA 1
ATOM 796 C C . TYR A 1 102 ? -4.973 18.161 8.535 1.00 64.06 102 TYR A C 1
ATOM 798 O O . TYR A 1 102 ? -4.380 18.796 9.402 1.00 64.06 102 TYR A O 1
ATOM 806 N N . GLN A 1 103 ? -5.950 17.299 8.825 1.00 68.94 103 GLN A N 1
ATOM 807 C CA . GLN A 1 103 ? -6.399 16.972 10.180 1.00 68.94 103 GLN A CA 1
ATOM 808 C C . GLN A 1 103 ? -5.619 15.801 10.792 1.00 68.94 103 GLN A C 1
ATOM 810 O O . GLN A 1 103 ? -5.759 15.526 11.982 1.00 68.94 103 GLN A O 1
ATOM 815 N N . THR A 1 104 ? -4.793 15.106 10.004 1.00 79.88 104 THR A N 1
ATOM 816 C CA . THR A 1 104 ? -3.998 13.983 10.492 1.00 79.88 104 THR A CA 1
ATOM 817 C C . THR A 1 104 ? -2.897 14.527 11.412 1.00 79.88 104 THR A C 1
ATOM 819 O O . THR A 1 104 ? -2.105 15.360 10.964 1.00 79.88 104 THR A O 1
ATOM 822 N N . PRO A 1 105 ? -2.809 14.080 12.679 1.00 83.38 105 PRO A N 1
ATOM 823 C CA . PRO A 1 105 ? -1.940 14.683 13.691 1.00 83.38 105 PRO A CA 1
ATOM 824 C C . PRO A 1 105 ? -0.478 14.234 13.535 1.00 83.38 105 PRO A C 1
ATOM 826 O O . PRO A 1 105 ? 0.081 13.567 14.400 1.00 83.38 105 PRO A O 1
ATOM 829 N N . LEU A 1 106 ? 0.137 14.573 12.403 1.00 85.88 106 LEU A N 1
ATOM 830 C CA . LEU A 1 106 ? 1.536 14.273 12.122 1.00 85.88 106 LEU A CA 1
ATOM 831 C C . LEU A 1 106 ? 2.467 15.244 12.849 1.00 85.88 106 LEU A C 1
ATOM 833 O O . LEU A 1 106 ? 2.313 16.460 12.748 1.00 85.88 106 LEU A O 1
ATOM 837 N N . ASN A 1 107 ? 3.504 14.707 13.482 1.00 90.12 107 ASN A N 1
ATOM 838 C CA . ASN A 1 107 ? 4.556 15.485 14.125 1.00 90.12 107 ASN A CA 1
ATOM 839 C C . ASN A 1 107 ? 5.464 16.167 13.096 1.00 90.12 107 ASN A C 1
ATOM 841 O O . ASN A 1 107 ? 5.868 17.315 13.283 1.00 90.12 107 ASN A O 1
ATOM 845 N N . LYS A 1 108 ? 5.830 15.457 12.018 1.00 89.62 108 LYS A N 1
ATOM 846 C CA . LYS A 1 108 ? 6.767 15.953 10.999 1.00 89.62 108 LYS A CA 1
ATOM 847 C C . LYS A 1 108 ? 6.315 15.608 9.573 1.00 89.62 108 LYS A C 1
ATOM 849 O O . LYS A 1 108 ? 6.960 14.813 8.883 1.00 89.62 108 LYS A O 1
ATOM 854 N N . PRO A 1 109 ? 5.252 16.254 9.063 1.00 89.12 109 PRO A N 1
ATOM 855 C CA . PRO A 1 109 ? 4.719 15.978 7.725 1.00 89.12 109 PRO A CA 1
ATOM 856 C C . PRO A 1 109 ? 5.741 16.179 6.592 1.00 89.12 109 PRO A C 1
ATOM 858 O O . PRO A 1 109 ? 5.664 15.498 5.571 1.00 89.12 109 PRO A O 1
ATOM 861 N N . SER A 1 110 ? 6.731 17.061 6.767 1.00 91.38 110 SER A N 1
ATOM 862 C CA . SER A 1 110 ? 7.801 17.287 5.787 1.00 91.38 110 SER A CA 1
ATOM 863 C C . SER A 1 110 ? 8.717 16.072 5.593 1.00 91.38 110 SER A C 1
ATOM 865 O O . SER A 1 110 ? 9.121 15.793 4.465 1.00 91.38 110 SER A O 1
ATOM 867 N N . GLU A 1 111 ? 9.013 15.311 6.653 1.00 92.69 111 GLU A N 1
ATOM 868 C CA . GLU A 1 111 ? 9.824 14.087 6.566 1.00 92.69 111 GLU A CA 1
ATOM 869 C C . GLU A 1 111 ? 9.077 12.990 5.794 1.00 92.69 111 GLU A C 1
ATOM 871 O O . GLU A 1 111 ? 9.674 12.290 4.970 1.00 92.69 111 GLU A O 1
ATOM 876 N N . ILE A 1 112 ? 7.759 12.895 5.996 1.00 92.06 112 ILE A N 1
ATOM 877 C CA . ILE A 1 112 ? 6.884 11.958 5.280 1.00 92.06 112 ILE A CA 1
ATOM 878 C C . ILE A 1 112 ? 6.773 12.349 3.809 1.00 92.06 112 ILE A C 1
ATOM 880 O O . ILE A 1 112 ? 6.933 11.492 2.942 1.00 92.06 112 ILE A O 1
ATOM 884 N N . TYR A 1 113 ? 6.576 13.635 3.507 1.00 92.62 113 TYR A N 1
ATOM 885 C CA . TYR A 1 113 ? 6.588 14.135 2.132 1.00 92.62 113 TYR A CA 1
ATOM 886 C C . TYR A 1 113 ? 7.920 13.823 1.430 1.00 92.62 113 TYR A C 1
ATOM 888 O O . TYR A 1 113 ? 7.935 13.292 0.318 1.00 92.62 113 TYR A O 1
ATOM 896 N N . ALA A 1 114 ? 9.050 14.081 2.096 1.00 94.44 114 ALA A N 1
ATOM 897 C CA . ALA A 1 114 ? 10.373 13.782 1.557 1.00 94.44 114 ALA A CA 1
ATOM 898 C C . ALA A 1 114 ? 10.595 12.274 1.353 1.00 94.44 114 ALA A C 1
ATOM 900 O O . ALA A 1 114 ? 11.251 11.860 0.396 1.00 94.44 114 ALA A O 1
ATOM 901 N N . LEU A 1 115 ? 10.071 11.427 2.244 1.00 94.94 115 LEU A N 1
ATOM 902 C CA . LEU A 1 115 ? 10.124 9.974 2.087 1.00 94.94 115 LEU A CA 1
ATOM 903 C C . LEU A 1 115 ? 9.248 9.496 0.921 1.00 94.94 115 LEU A C 1
ATOM 905 O O . LEU A 1 115 ? 9.728 8.741 0.078 1.00 94.94 115 LEU A O 1
ATOM 909 N N . HIS A 1 116 ? 8.015 9.994 0.819 1.00 94.75 116 HIS A N 1
ATOM 910 C CA . HIS A 1 116 ? 7.116 9.734 -0.304 1.00 94.75 116 HIS A CA 1
ATOM 911 C C . HIS A 1 116 ? 7.787 10.080 -1.634 1.00 94.75 116 HIS A C 1
ATOM 913 O O . HIS A 1 116 ? 7.875 9.239 -2.525 1.00 94.75 116 HIS A O 1
ATOM 919 N N . HIS A 1 117 ? 8.331 11.294 -1.751 1.00 94.62 117 HIS A N 1
ATOM 920 C CA . HIS A 1 117 ? 8.997 11.754 -2.966 1.00 94.62 117 HIS A CA 1
ATOM 921 C C . HIS A 1 117 ? 10.202 10.879 -3.344 1.00 94.62 117 HIS A C 1
ATOM 923 O O . HIS A 1 117 ? 10.391 10.551 -4.515 1.00 94.62 117 HIS A O 1
ATOM 929 N N . ARG A 1 118 ? 11.006 10.439 -2.366 1.00 95.50 118 ARG A N 1
ATOM 930 C CA . ARG A 1 118 ? 12.119 9.508 -2.615 1.00 95.50 118 ARG A CA 1
ATOM 931 C C . ARG A 1 118 ? 11.642 8.180 -3.203 1.00 95.50 118 ARG A C 1
ATOM 933 O O . ARG A 1 118 ? 12.275 7.677 -4.127 1.00 95.50 118 ARG A O 1
ATOM 940 N N . PHE A 1 119 ? 10.525 7.636 -2.722 1.00 95.56 119 PHE A N 1
ATOM 941 C CA . PHE A 1 119 ? 9.949 6.419 -3.298 1.00 95.56 119 PHE A CA 1
ATOM 942 C C . PHE A 1 119 ? 9.382 6.628 -4.704 1.00 95.56 119 PHE A C 1
ATOM 944 O O . PHE A 1 119 ? 9.506 5.728 -5.533 1.00 95.56 119 PHE A O 1
ATOM 951 N N . VAL A 1 120 ? 8.820 7.805 -5.003 1.00 94.62 120 VAL A N 1
ATOM 952 C CA . VAL A 1 120 ? 8.376 8.152 -6.365 1.00 94.62 120 VAL A CA 1
ATOM 953 C C . VAL A 1 120 ? 9.554 8.088 -7.334 1.00 94.62 120 VAL A C 1
ATOM 955 O O . VAL A 1 120 ? 9.481 7.388 -8.343 1.00 94.62 120 VAL A O 1
ATOM 958 N N . GLU A 1 121 ? 10.659 8.761 -7.008 1.00 95.12 121 GLU A N 1
ATOM 959 C CA . GLU A 1 121 ? 11.844 8.788 -7.872 1.00 95.12 121 GLU A CA 1
ATOM 960 C C . GLU A 1 121 ? 12.537 7.422 -7.959 1.00 95.12 121 GLU A C 1
ATOM 962 O O . GLU A 1 121 ? 12.966 7.018 -9.041 1.00 95.12 121 GLU A O 1
ATOM 967 N N . MET A 1 122 ? 12.585 6.663 -6.858 1.00 94.75 122 MET A N 1
ATOM 968 C CA . MET A 1 122 ? 13.095 5.288 -6.860 1.00 94.75 122 MET A CA 1
ATOM 969 C C . MET A 1 122 ? 12.297 4.398 -7.821 1.00 94.75 122 MET A C 1
ATOM 971 O O . MET A 1 122 ? 12.885 3.737 -8.678 1.00 94.75 122 MET A O 1
ATOM 975 N N . LEU A 1 123 ? 10.964 4.392 -7.704 1.00 92.94 123 LEU A N 1
ATOM 976 C CA . LEU A 1 123 ? 10.103 3.560 -8.542 1.00 92.94 123 LEU A CA 1
ATOM 977 C C . LEU A 1 123 ? 10.189 3.979 -10.012 1.00 92.94 123 LEU A C 1
ATOM 979 O O . LEU A 1 123 ? 10.276 3.129 -10.894 1.00 92.94 123 LEU A O 1
ATOM 983 N N . LYS A 1 124 ? 10.225 5.287 -10.280 1.00 93.00 124 LYS A N 1
ATOM 984 C CA . LYS A 1 124 ? 10.417 5.832 -11.625 1.00 93.00 124 LYS A CA 1
ATOM 985 C C . LYS A 1 124 ? 11.728 5.360 -12.244 1.00 93.00 124 LYS A C 1
ATOM 987 O O . LYS A 1 124 ? 11.717 4.853 -13.364 1.00 93.00 124 LYS A O 1
ATOM 992 N N . SER A 1 125 ? 12.835 5.477 -11.510 1.00 92.88 125 SER A N 1
ATOM 993 C CA . SER A 1 125 ? 14.156 5.017 -11.951 1.00 92.88 125 SER A CA 1
ATOM 994 C C . SER A 1 125 ? 14.156 3.517 -12.276 1.00 92.88 125 SER A C 1
ATOM 996 O O . SER A 1 125 ? 14.581 3.116 -13.362 1.00 92.88 125 SER A O 1
ATOM 998 N N . HIS A 1 126 ? 13.583 2.695 -11.388 1.00 93.31 126 HIS A N 1
ATOM 999 C CA . HIS A 1 126 ? 13.451 1.247 -11.583 1.00 93.31 126 HIS A CA 1
ATOM 1000 C C . HIS A 1 126 ? 12.623 0.890 -12.824 1.00 93.31 126 HIS A C 1
ATOM 1002 O O . HIS A 1 126 ? 13.055 0.093 -13.660 1.00 93.31 126 HIS A O 1
ATOM 1008 N N . CYS A 1 127 ? 11.450 1.505 -12.987 1.00 90.50 127 CYS A N 1
ATOM 1009 C CA . CYS A 1 127 ? 10.588 1.270 -14.142 1.00 90.50 127 CYS A CA 1
ATOM 1010 C C . CYS A 1 127 ? 11.288 1.656 -15.453 1.00 90.50 127 CYS A C 1
ATOM 1012 O O . CYS A 1 127 ? 11.242 0.883 -16.407 1.00 90.50 127 CYS A O 1
ATOM 1014 N N . CYS A 1 128 ? 11.986 2.797 -15.497 1.00 89.00 128 CYS A N 1
ATOM 1015 C CA . CYS A 1 128 ? 12.774 3.200 -16.662 1.00 89.00 128 CYS A CA 1
ATOM 1016 C C . CYS A 1 128 ? 13.862 2.168 -16.992 1.00 89.00 128 CYS A C 1
ATOM 1018 O O . CYS A 1 128 ? 13.951 1.718 -18.132 1.00 89.00 128 CYS A O 1
ATOM 1020 N N . ALA A 1 129 ? 14.651 1.737 -16.002 1.00 88.00 129 ALA A N 1
ATOM 1021 C CA . ALA A 1 129 ? 15.684 0.715 -16.192 1.00 88.00 129 ALA A CA 1
ATOM 1022 C C . ALA A 1 129 ? 15.104 -0.625 -16.694 1.00 88.00 129 ALA A C 1
ATOM 1024 O O . ALA A 1 129 ? 15.690 -1.300 -17.546 1.00 88.00 129 ALA A O 1
ATOM 1025 N N . THR A 1 130 ? 13.913 -0.989 -16.216 1.00 86.25 130 THR A N 1
ATOM 1026 C CA . THR A 1 130 ? 13.191 -2.201 -16.632 1.00 86.25 130 THR A CA 1
ATOM 1027 C C . THR A 1 130 ? 12.722 -2.112 -18.089 1.00 86.25 130 THR A C 1
ATOM 1029 O O . THR A 1 130 ? 12.856 -3.077 -18.843 1.00 86.25 130 THR A O 1
ATOM 1032 N N . VAL A 1 131 ? 12.243 -0.945 -18.528 1.00 83.00 131 VAL A N 1
ATOM 1033 C CA . VAL A 1 131 ? 11.901 -0.687 -19.938 1.00 83.00 131 VAL A CA 1
ATOM 1034 C C . VAL A 1 131 ? 13.143 -0.797 -20.826 1.00 83.00 131 VAL A C 1
ATOM 1036 O O . VAL A 1 131 ? 13.119 -1.530 -21.814 1.00 83.00 131 VAL A O 1
ATOM 1039 N N . TYR A 1 132 ? 14.252 -0.149 -20.448 1.00 79.88 132 TYR A N 1
ATOM 1040 C CA . TYR A 1 132 ? 15.498 -0.200 -21.223 1.00 79.88 132 TYR A CA 1
ATOM 1041 C C . TYR A 1 132 ? 16.036 -1.628 -21.372 1.00 79.88 132 TYR A C 1
ATOM 1043 O O . TYR A 1 132 ? 16.332 -2.059 -22.484 1.00 79.88 132 TYR A O 1
ATOM 1051 N N . SER A 1 133 ? 16.102 -2.388 -20.276 1.00 81.12 133 SER A N 1
ATOM 1052 C CA . SER A 1 133 ? 16.571 -3.783 -20.298 1.00 81.12 133 SER A CA 1
ATOM 1053 C C . SER A 1 133 ? 15.676 -4.719 -21.120 1.00 81.12 133 SER A C 1
ATOM 1055 O O . SER A 1 133 ? 16.152 -5.698 -21.698 1.00 81.12 133 SER A O 1
ATOM 1057 N N . SER A 1 134 ? 14.382 -4.415 -21.222 1.00 75.31 134 SER A N 1
ATOM 1058 C CA . SER A 1 134 ? 13.445 -5.196 -22.034 1.00 75.31 134 SER A CA 1
ATOM 1059 C C . SER A 1 134 ? 13.590 -4.905 -23.537 1.00 75.31 134 SER A C 1
ATOM 1061 O O . SER A 1 134 ? 13.463 -5.809 -24.365 1.00 75.31 134 SER A O 1
ATOM 1063 N N . GLN A 1 135 ? 13.934 -3.665 -23.900 1.00 69.19 135 GLN A N 1
ATOM 1064 C CA . GLN A 1 135 ? 14.214 -3.267 -25.286 1.00 69.19 135 GLN A CA 1
ATOM 1065 C C . GLN A 1 135 ? 15.575 -3.779 -25.787 1.00 69.19 135 GLN A C 1
ATOM 1067 O O . GLN A 1 135 ? 15.707 -4.171 -26.945 1.00 69.19 135 GLN A O 1
ATOM 1072 N N . THR A 1 136 ? 16.598 -3.846 -24.929 1.00 61.84 136 THR A N 1
ATOM 1073 C CA . THR A 1 136 ? 17.910 -4.389 -25.328 1.00 61.84 136 THR A CA 1
ATOM 1074 C C . THR A 1 136 ? 17.863 -5.894 -25.592 1.00 61.84 136 THR A C 1
ATOM 1076 O O . THR A 1 136 ? 18.546 -6.377 -26.491 1.00 61.84 136 THR A O 1
ATOM 1079 N N . ASN A 1 137 ? 17.021 -6.633 -24.866 1.00 58.16 137 ASN A N 1
ATOM 1080 C CA . ASN A 1 137 ? 16.849 -8.077 -25.056 1.00 58.16 137 ASN A CA 1
ATOM 1081 C C . ASN A 1 137 ? 16.022 -8.450 -26.296 1.00 58.16 137 ASN A C 1
ATOM 1083 O O . ASN A 1 137 ? 16.116 -9.579 -26.768 1.00 58.16 137 ASN A O 1
ATOM 1087 N N . THR A 1 138 ? 15.223 -7.527 -26.836 1.00 54.09 138 THR A N 1
ATOM 1088 C CA . THR A 1 138 ? 14.422 -7.762 -28.052 1.00 54.09 138 THR A CA 1
ATOM 1089 C C . THR A 1 138 ? 15.197 -7.472 -29.341 1.00 54.09 138 THR A C 1
ATOM 1091 O O . THR A 1 138 ? 14.880 -8.049 -30.376 1.00 54.09 138 THR A O 1
ATOM 1094 N N . ASN A 1 139 ? 16.268 -6.673 -29.280 1.00 48.06 139 ASN A N 1
ATOM 1095 C CA . ASN A 1 139 ? 17.066 -6.288 -30.452 1.00 48.06 139 ASN A CA 1
ATOM 1096 C C . ASN A 1 139 ? 18.271 -7.208 -30.748 1.00 48.06 139 ASN A C 1
ATOM 1098 O O . ASN A 1 139 ? 18.972 -6.996 -31.735 1.00 48.06 139 ASN A O 1
ATOM 1102 N N . SER A 1 140 ? 18.536 -8.236 -29.934 1.00 46.16 140 SER A N 1
ATOM 1103 C CA . SER A 1 140 ? 19.721 -9.105 -30.064 1.00 46.16 140 SER A CA 1
ATOM 1104 C C . SER A 1 140 ? 19.507 -10.398 -30.871 1.00 46.16 140 SER A C 1
ATOM 1106 O O . SER A 1 140 ? 20.358 -11.284 -30.832 1.00 46.16 140 SER A O 1
ATOM 1108 N N . THR A 1 141 ? 18.415 -10.531 -31.637 1.00 44.38 141 THR A N 1
ATOM 1109 C CA . THR A 1 141 ? 18.107 -11.761 -32.410 1.00 44.38 141 THR A CA 1
ATOM 1110 C C . THR A 1 141 ? 18.265 -11.677 -33.933 1.00 44.38 141 THR A C 1
ATOM 1112 O O . THR A 1 141 ? 17.903 -12.621 -34.630 1.00 44.38 141 THR A O 1
ATOM 1115 N N . THR A 1 142 ? 18.897 -10.639 -34.484 1.00 44.56 142 THR A N 1
ATOM 1116 C CA . THR A 1 142 ? 19.236 -10.605 -35.923 1.00 44.56 142 THR A CA 1
ATOM 1117 C C . THR A 1 142 ? 20.664 -10.135 -36.183 1.00 44.56 142 THR A C 1
ATOM 1119 O O . THR A 1 142 ? 20.890 -8.979 -36.518 1.00 44.56 142 THR A O 1
ATOM 1122 N N . SER A 1 143 ? 21.629 -11.051 -36.066 1.00 33.16 143 SER A N 1
ATOM 1123 C CA . SER A 1 143 ? 22.826 -11.106 -36.924 1.00 33.16 143 SER A CA 1
ATOM 1124 C C . SER A 1 143 ? 23.517 -12.459 -36.718 1.00 33.16 143 SER A C 1
ATOM 1126 O O . SER A 1 143 ? 23.884 -12.807 -35.598 1.00 33.16 143 SER A O 1
ATOM 1128 N N . GLY A 1 144 ? 23.573 -13.279 -37.770 1.00 33.28 144 GLY A N 1
ATOM 1129 C CA . GLY A 1 144 ? 23.844 -14.715 -37.676 1.00 33.28 144 GLY A CA 1
ATOM 1130 C C . GLY A 1 144 ? 25.316 -15.116 -37.715 1.00 33.28 144 GLY A C 1
ATOM 1131 O O . GLY A 1 144 ? 26.162 -14.324 -38.095 1.00 33.28 144 GLY A O 1
ATOM 1132 N N . TYR A 1 145 ? 25.581 -16.384 -37.384 1.00 32.56 145 TYR A N 1
ATOM 1133 C CA . TYR A 1 145 ? 26.509 -17.287 -38.079 1.00 32.56 145 TYR A CA 1
ATOM 1134 C C . TYR A 1 145 ? 26.204 -18.742 -37.672 1.00 32.56 145 TYR A C 1
ATOM 1136 O O . TYR A 1 145 ? 25.708 -19.025 -36.585 1.00 32.56 145 TYR A O 1
ATOM 1144 N N . ALA A 1 146 ? 26.423 -19.653 -38.615 1.00 34.81 146 ALA A N 1
ATOM 1145 C CA . ALA A 1 146 ? 25.870 -21.000 -38.672 1.00 34.81 146 ALA A CA 1
ATOM 1146 C C . ALA A 1 146 ? 26.587 -22.078 -37.823 1.00 34.81 146 ALA A C 1
ATOM 1148 O O . ALA A 1 146 ? 27.793 -22.032 -37.619 1.00 34.81 146 ALA A O 1
ATOM 1149 N N . SER A 1 147 ? 25.827 -23.157 -37.562 1.00 30.77 147 SER A N 1
ATOM 1150 C CA . SER A 1 147 ? 26.239 -24.580 -37.575 1.00 30.77 147 SER A CA 1
ATOM 1151 C C . SER A 1 147 ? 26.845 -25.218 -36.309 1.00 30.77 147 SER A C 1
ATOM 1153 O O . SER A 1 147 ? 28.037 -25.095 -36.049 1.00 30.77 147 SER A O 1
ATOM 1155 N N . ARG A 1 148 ? 26.072 -26.089 -35.629 1.00 31.69 148 ARG A N 1
ATOM 1156 C CA . ARG A 1 148 ? 26.244 -27.568 -35.655 1.00 31.69 148 ARG A CA 1
ATOM 1157 C C . ARG A 1 148 ? 25.162 -28.312 -34.847 1.00 31.69 148 ARG A C 1
ATOM 1159 O O . ARG A 1 148 ? 24.535 -27.767 -33.953 1.00 31.69 148 ARG A O 1
ATOM 1166 N N . LYS A 1 149 ? 24.930 -29.563 -35.260 1.00 30.83 149 LYS A N 1
ATOM 1167 C CA . LYS A 1 149 ? 23.830 -30.490 -34.927 1.00 30.83 149 LYS A CA 1
ATOM 1168 C C . LYS A 1 149 ? 23.909 -31.171 -33.541 1.00 30.83 149 LYS A C 1
ATOM 1170 O O . LYS A 1 149 ? 24.996 -31.436 -33.042 1.00 30.83 149 LYS A O 1
ATOM 1175 N N . SER A 1 150 ? 22.731 -31.686 -33.146 1.00 27.50 150 SER A N 1
ATOM 1176 C CA . SER A 1 150 ? 22.419 -32.810 -32.224 1.00 27.50 150 SER A CA 1
ATOM 1177 C C . SER A 1 150 ? 22.226 -32.423 -30.746 1.00 27.50 150 SER A C 1
ATOM 1179 O O . SER A 1 150 ? 22.960 -31.585 -30.252 1.00 27.50 150 SER A O 1
ATOM 1181 N N . PHE A 1 151 ? 21.245 -32.913 -29.977 1.00 28.00 151 PHE A N 1
ATOM 1182 C CA . PHE A 1 151 ? 20.334 -34.063 -30.066 1.00 28.00 151 PHE A CA 1
ATOM 1183 C C . PHE A 1 151 ? 18.922 -33.642 -29.596 1.00 28.00 151 PHE A C 1
ATOM 1185 O O . PHE A 1 151 ? 18.790 -32.839 -28.676 1.00 28.00 151 PHE A O 1
ATOM 1192 N N . ARG A 1 152 ? 17.863 -34.198 -30.203 1.00 37.62 152 ARG A N 1
ATOM 1193 C CA . ARG A 1 152 ? 16.482 -34.070 -29.706 1.00 37.62 152 ARG A CA 1
ATOM 1194 C C . ARG A 1 152 ? 16.273 -35.012 -28.516 1.00 37.62 152 ARG A C 1
ATOM 1196 O O . ARG A 1 152 ? 16.482 -36.212 -28.665 1.00 37.62 152 ARG A O 1
ATOM 1203 N N . LEU A 1 153 ? 15.746 -34.486 -27.414 1.00 28.20 153 LEU A N 1
ATOM 1204 C CA . LEU A 1 153 ? 14.886 -35.231 -26.497 1.00 28.20 153 LEU A CA 1
ATOM 1205 C C . LEU A 1 153 ? 13.634 -34.393 -26.231 1.00 28.20 153 LEU A C 1
ATOM 1207 O O . LEU A 1 153 ? 13.712 -33.223 -25.865 1.00 28.20 153 LEU A O 1
ATOM 1211 N N . HIS A 1 154 ? 12.490 -35.005 -26.524 1.00 34.50 154 HIS A N 1
ATOM 1212 C CA . HIS A 1 154 ? 11.150 -34.468 -26.335 1.00 34.50 154 HIS A CA 1
ATOM 1213 C C . HIS A 1 154 ? 10.861 -34.281 -24.844 1.00 34.50 154 HIS A C 1
ATOM 1215 O O . HIS A 1 154 ? 10.868 -35.253 -24.095 1.00 34.50 154 HIS A O 1
ATOM 1221 N N . THR A 1 155 ? 10.507 -33.058 -24.462 1.00 30.25 155 THR A N 1
ATOM 1222 C CA . THR A 1 155 ? 9.512 -32.804 -23.413 1.00 30.25 155 THR A CA 1
ATOM 1223 C C . THR A 1 155 ? 8.878 -31.459 -23.735 1.00 30.25 155 THR A C 1
ATOM 1225 O O . THR A 1 155 ? 9.551 -30.429 -23.708 1.00 30.25 155 THR A O 1
ATOM 1228 N N . ASP A 1 156 ? 7.606 -31.492 -24.124 1.00 34.25 156 ASP A N 1
ATOM 1229 C CA . ASP A 1 156 ? 6.813 -30.316 -24.465 1.00 34.25 156 ASP A CA 1
ATOM 1230 C C . ASP A 1 156 ? 6.521 -29.495 -23.204 1.00 34.25 156 ASP A C 1
ATOM 1232 O O . ASP A 1 156 ? 5.490 -29.631 -22.549 1.00 34.25 156 ASP A O 1
ATOM 1236 N N . HIS A 1 157 ? 7.444 -28.603 -22.870 1.00 36.25 157 HIS A N 1
ATOM 1237 C CA . HIS A 1 157 ? 7.139 -27.408 -22.105 1.00 36.25 157 HIS A CA 1
ATOM 1238 C C . HIS A 1 157 ? 7.411 -26.231 -23.022 1.00 36.25 157 HIS A C 1
ATOM 1240 O O . HIS A 1 157 ? 8.558 -25.853 -23.240 1.00 36.25 157 HIS A O 1
ATOM 1246 N N . ILE A 1 158 ? 6.340 -25.684 -23.598 1.00 32.59 158 ILE A N 1
ATOM 1247 C CA . ILE A 1 158 ? 6.364 -24.386 -24.268 1.00 32.59 158 ILE A CA 1
ATOM 1248 C C . ILE A 1 158 ? 6.981 -23.404 -23.262 1.00 32.59 158 ILE A C 1
ATOM 1250 O O . ILE A 1 158 ? 6.355 -23.152 -22.226 1.00 32.59 158 ILE A O 1
ATOM 1254 N N . PRO A 1 159 ? 8.180 -22.841 -23.503 1.00 33.19 159 PRO A N 1
ATOM 1255 C CA . PRO A 1 159 ? 8.603 -21.702 -22.728 1.00 33.19 159 PRO A CA 1
ATOM 1256 C C . PRO A 1 159 ? 7.708 -20.573 -23.219 1.00 33.19 159 PRO A C 1
ATOM 1258 O O . PRO A 1 159 ? 7.897 -20.034 -24.309 1.00 33.19 159 PRO A O 1
ATOM 1261 N N . VAL A 1 160 ? 6.677 -20.239 -22.445 1.00 35.06 160 VAL A N 1
ATOM 1262 C CA . VAL A 1 160 ? 6.015 -18.951 -22.616 1.00 35.06 160 VAL A CA 1
ATOM 1263 C C . VAL A 1 160 ? 7.019 -17.919 -22.115 1.00 35.06 160 VAL A C 1
ATOM 1265 O O . VAL A 1 160 ? 6.952 -17.439 -20.986 1.00 35.06 160 VAL A O 1
ATOM 1268 N N . THR A 1 161 ? 8.003 -17.606 -22.953 1.00 39.78 161 THR A N 1
ATOM 1269 C CA . THR A 1 161 ? 8.789 -16.390 -22.842 1.00 39.78 161 THR A CA 1
ATOM 1270 C C . THR A 1 161 ? 7.802 -15.267 -23.138 1.00 39.78 161 THR A C 1
ATOM 1272 O O . THR A 1 161 ? 7.654 -14.827 -24.275 1.00 39.78 161 THR A O 1
ATOM 1275 N N . MET A 1 162 ? 7.035 -14.860 -22.121 1.00 40.47 162 MET A N 1
ATOM 1276 C CA . MET A 1 162 ? 6.336 -13.581 -22.139 1.00 40.47 162 MET A CA 1
ATOM 1277 C C . MET A 1 162 ? 7.436 -12.540 -22.309 1.00 40.47 162 MET A C 1
ATOM 1279 O O . MET A 1 162 ? 8.143 -12.209 -21.357 1.00 40.47 162 MET A O 1
ATOM 1283 N N . SER A 1 163 ? 7.648 -12.104 -23.550 1.00 45.94 163 SER A N 1
ATOM 1284 C CA . SER A 1 163 ? 8.487 -10.952 -23.836 1.00 45.94 163 SER A CA 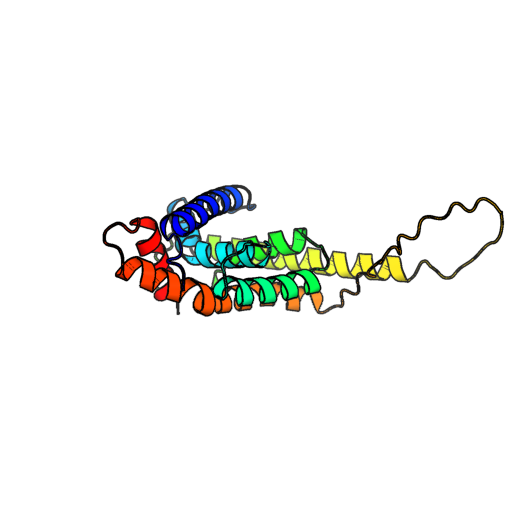1
ATOM 1285 C C . SER A 1 163 ? 7.957 -9.819 -22.965 1.00 45.94 163 SER A C 1
ATOM 1287 O O . SER A 1 163 ? 6.769 -9.493 -23.040 1.00 45.94 163 SER A O 1
ATOM 1289 N N . ARG A 1 164 ? 8.799 -9.295 -22.068 1.00 56.66 164 ARG A N 1
ATOM 1290 C CA . ARG A 1 164 ? 8.444 -8.181 -21.189 1.00 56.66 164 ARG A CA 1
ATOM 1291 C C . ARG A 1 164 ? 8.231 -6.942 -22.050 1.00 56.66 164 ARG A C 1
ATOM 1293 O O . ARG A 1 164 ? 9.149 -6.162 -22.261 1.00 56.66 164 ARG A O 1
ATOM 1300 N N . VAL A 1 165 ? 7.039 -6.760 -22.604 1.00 59.41 165 VAL A N 1
ATOM 1301 C CA . VAL A 1 165 ? 6.707 -5.544 -23.353 1.00 59.41 165 VAL A CA 1
ATOM 1302 C C . VAL A 1 165 ? 6.233 -4.508 -22.343 1.00 59.41 165 VAL A C 1
ATOM 1304 O O . VAL A 1 165 ? 5.040 -4.268 -22.171 1.00 59.41 165 VAL A O 1
ATOM 1307 N N . VAL A 1 166 ? 7.188 -3.944 -21.608 1.00 71.38 166 VAL A N 1
ATOM 1308 C CA . VAL A 1 166 ? 6.986 -2.730 -20.815 1.00 71.38 166 VAL A CA 1
ATOM 1309 C C . VAL A 1 166 ? 7.326 -1.527 -21.690 1.00 71.38 166 VAL A C 1
ATOM 1311 O O . VAL A 1 166 ? 8.407 -1.446 -22.270 1.00 71.38 166 VAL A O 1
ATOM 1314 N N . ASP A 1 167 ? 6.367 -0.614 -21.826 1.00 79.06 167 ASP A N 1
ATOM 1315 C CA . ASP A 1 167 ? 6.476 0.596 -22.643 1.00 79.06 167 ASP A CA 1
ATOM 1316 C C . ASP A 1 167 ? 6.919 1.810 -21.801 1.00 79.06 167 ASP A C 1
ATOM 1318 O O . ASP A 1 167 ? 7.042 1.738 -20.576 1.00 79.06 167 ASP A O 1
ATOM 1322 N N . SER A 1 168 ? 7.134 2.962 -22.442 1.00 82.69 168 SER A N 1
ATOM 1323 C CA . SER A 1 168 ? 7.524 4.207 -21.758 1.00 82.69 168 SER A CA 1
ATOM 1324 C C . SER A 1 168 ? 6.500 4.707 -20.727 1.00 82.69 168 SER A C 1
ATOM 1326 O O . SER A 1 168 ? 6.830 5.557 -19.901 1.00 82.69 168 SER A O 1
ATOM 1328 N N . THR A 1 169 ? 5.275 4.170 -20.726 1.00 87.00 169 THR A N 1
ATOM 1329 C CA . THR A 1 169 ? 4.211 4.511 -19.770 1.00 87.00 169 THR A CA 1
ATOM 1330 C C . THR A 1 169 ? 4.151 3.562 -18.568 1.00 87.00 169 THR A C 1
ATOM 1332 O O . THR A 1 169 ? 3.309 3.752 -17.687 1.00 87.00 169 THR A O 1
ATOM 1335 N N . TYR A 1 170 ? 5.048 2.568 -18.485 1.00 90.06 170 TYR A N 1
ATOM 1336 C CA . TYR A 1 170 ? 5.067 1.558 -17.421 1.00 90.06 170 TYR A CA 1
ATOM 1337 C C . TYR A 1 170 ? 5.062 2.178 -16.018 1.00 90.06 170 TYR A C 1
ATOM 1339 O O . TYR A 1 170 ? 4.216 1.823 -15.197 1.00 90.06 170 TYR A O 1
ATOM 1347 N N . PHE A 1 171 ? 5.923 3.172 -15.767 1.00 92.62 171 PHE A N 1
ATOM 1348 C CA . PHE A 1 171 ? 5.952 3.879 -14.484 1.00 92.62 171 PHE A CA 1
ATOM 1349 C C . PHE A 1 171 ? 4.592 4.488 -14.131 1.00 92.62 171 PHE A C 1
ATOM 1351 O O . PHE A 1 171 ? 4.085 4.250 -13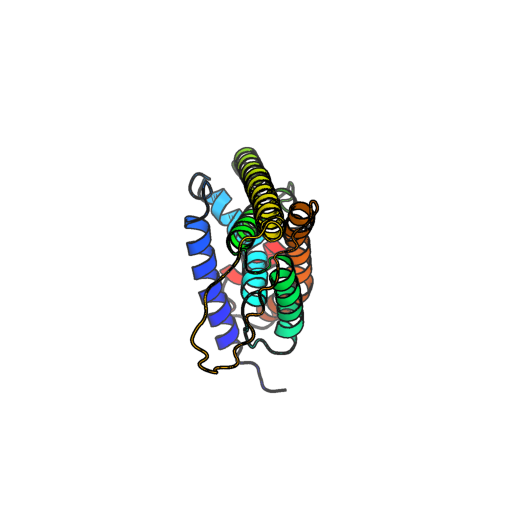.040 1.00 92.62 171 PHE A O 1
ATOM 1358 N N . SER A 1 172 ? 3.980 5.246 -15.046 1.00 91.75 172 SER A N 1
ATOM 1359 C CA . SER A 1 172 ? 2.695 5.907 -14.796 1.00 91.75 172 SER A CA 1
ATOM 1360 C C . SER A 1 172 ? 1.595 4.895 -14.480 1.00 91.75 172 SER A C 1
ATOM 1362 O O . SER A 1 172 ? 0.837 5.101 -13.535 1.00 91.75 172 SER A O 1
ATOM 1364 N N . LYS A 1 173 ? 1.550 3.775 -15.216 1.00 91.81 173 LYS A N 1
ATOM 1365 C CA . LYS A 1 173 ? 0.580 2.694 -14.991 1.00 91.81 173 LYS A CA 1
ATOM 1366 C C . LYS A 1 173 ? 0.764 2.033 -13.621 1.00 91.81 173 LYS A C 1
ATOM 1368 O O . LYS A 1 173 ? -0.231 1.787 -12.942 1.00 91.81 173 LYS A O 1
ATOM 1373 N N . VAL A 1 174 ? 2.009 1.762 -13.206 1.00 90.94 174 VAL A N 1
ATOM 1374 C CA . VAL A 1 174 ? 2.320 1.186 -11.881 1.00 90.94 174 VAL A CA 1
ATOM 1375 C C . VAL A 1 174 ? 2.022 2.192 -10.773 1.00 90.94 174 VAL A C 1
ATOM 1377 O O . VAL A 1 174 ? 1.360 1.853 -9.798 1.00 90.94 174 VAL A O 1
ATOM 1380 N N . PHE A 1 175 ? 2.449 3.443 -10.932 1.00 91.69 175 PHE A N 1
ATOM 1381 C CA . PHE A 1 175 ? 2.257 4.501 -9.944 1.00 91.69 175 PHE A CA 1
ATOM 1382 C C . PHE A 1 175 ? 0.773 4.766 -9.652 1.00 91.69 175 PHE A C 1
ATOM 1384 O O . PHE A 1 175 ? 0.396 4.923 -8.493 1.00 91.69 175 PHE A O 1
ATOM 1391 N N . GLN A 1 176 ? -0.081 4.740 -10.682 1.00 92.06 176 GLN A N 1
ATOM 1392 C CA . GLN A 1 176 ? -1.535 4.886 -10.542 1.00 92.06 176 GLN A CA 1
ATOM 1393 C C . GLN A 1 176 ? -2.195 3.743 -9.757 1.00 92.06 176 GLN A C 1
ATOM 1395 O O . GLN A 1 176 ? -3.279 3.933 -9.205 1.00 92.06 176 GLN A O 1
ATOM 1400 N N . GLN A 1 177 ? -1.554 2.571 -9.641 1.00 91.25 177 GLN A N 1
ATOM 1401 C CA . GLN A 1 177 ? -2.141 1.456 -8.893 1.00 91.25 177 GLN A CA 1
ATOM 1402 C C . GLN A 1 177 ? -2.339 1.784 -7.413 1.00 91.25 177 GLN A C 1
ATOM 1404 O O . GLN A 1 177 ? -3.234 1.213 -6.805 1.00 91.25 177 GLN A O 1
ATOM 1409 N N . LYS A 1 178 ? -1.586 2.728 -6.829 1.00 90.12 178 LYS A N 1
ATOM 1410 C CA . LYS A 1 178 ? -1.782 3.127 -5.424 1.00 90.12 178 LYS A CA 1
ATOM 1411 C C . LYS A 1 178 ? -3.182 3.717 -5.190 1.00 90.12 178 LYS A C 1
ATOM 1413 O O . LYS A 1 178 ? -3.796 3.469 -4.157 1.00 90.12 178 LYS A O 1
ATOM 1418 N N . ASP A 1 179 ? -3.703 4.450 -6.175 1.00 89.88 179 ASP A N 1
ATOM 1419 C CA . ASP A 1 179 ? -5.020 5.083 -6.101 1.00 89.88 179 ASP A CA 1
ATOM 1420 C C . ASP A 1 179 ? -6.125 4.045 -6.369 1.00 89.88 179 ASP A C 1
ATOM 1422 O O . ASP A 1 179 ? -7.156 4.042 -5.693 1.00 89.88 179 ASP A O 1
ATOM 1426 N N . HIS A 1 180 ? -5.873 3.090 -7.277 1.00 88.00 180 HIS A N 1
ATOM 1427 C CA . HIS A 1 180 ? -6.756 1.934 -7.487 1.00 88.00 180 HIS A CA 1
ATOM 1428 C C . HIS A 1 180 ? -6.856 1.056 -6.235 1.00 88.00 180 HIS A C 1
ATOM 1430 O O . HIS A 1 180 ? -7.957 0.682 -5.839 1.00 88.00 180 HIS A O 1
ATOM 1436 N N . ILE A 1 181 ? -5.727 0.775 -5.572 1.00 89.44 181 ILE A N 1
ATOM 1437 C CA . ILE A 1 181 ? -5.684 0.036 -4.303 1.00 89.44 181 ILE A CA 1
ATOM 1438 C C . ILE A 1 181 ? -6.538 0.754 -3.263 1.00 89.44 181 ILE A C 1
ATOM 1440 O O . ILE A 1 181 ? -7.408 0.125 -2.674 1.00 89.44 181 ILE A O 1
ATOM 1444 N N . ARG A 1 182 ? -6.363 2.070 -3.095 1.00 88.69 182 ARG A N 1
ATOM 1445 C CA . ARG A 1 182 ? -7.155 2.870 -2.151 1.00 88.69 182 ARG A CA 1
ATOM 1446 C C . ARG A 1 182 ? -8.657 2.796 -2.434 1.00 88.69 182 ARG A C 1
ATOM 1448 O O . ARG A 1 182 ? -9.454 2.592 -1.519 1.00 88.69 182 ARG A O 1
ATOM 1455 N N . SER A 1 183 ? -9.050 2.947 -3.698 1.00 87.38 183 SER A N 1
ATOM 1456 C CA . SER A 1 183 ? -10.452 2.843 -4.119 1.00 87.38 183 SER A CA 1
ATOM 1457 C C . SER A 1 183 ? -11.026 1.452 -3.825 1.00 87.38 183 SER A C 1
ATOM 1459 O O . SER A 1 183 ? -12.102 1.324 -3.238 1.00 87.38 183 SER A O 1
ATOM 1461 N N . MET A 1 184 ? -10.265 0.410 -4.153 1.00 85.88 184 MET A N 1
ATOM 1462 C CA . MET A 1 184 ? -10.617 -0.982 -3.904 1.00 85.88 184 MET A CA 1
ATOM 1463 C C . MET A 1 184 ? -10.755 -1.282 -2.406 1.00 85.88 184 MET A C 1
ATOM 1465 O O . MET A 1 184 ? -11.726 -1.924 -2.016 1.00 85.88 184 MET A O 1
ATOM 1469 N N . THR A 1 185 ? -9.850 -0.787 -1.557 1.00 86.31 185 THR A N 1
ATOM 1470 C CA . THR A 1 185 ? -9.950 -0.917 -0.096 1.00 86.31 185 THR A CA 1
ATOM 1471 C C . THR A 1 185 ? -11.264 -0.345 0.417 1.00 86.31 185 THR A C 1
ATOM 1473 O O . THR A 1 185 ? -11.985 -1.022 1.153 1.00 86.31 185 THR A O 1
ATOM 1476 N N . LYS A 1 186 ? -11.611 0.882 0.004 1.00 83.81 186 LYS A N 1
ATOM 1477 C CA . LYS A 1 186 ? -12.861 1.535 0.416 1.00 83.81 186 LYS A CA 1
ATOM 1478 C C . LYS A 1 186 ? -14.087 0.730 -0.036 1.00 83.81 186 LYS A C 1
ATOM 1480 O O . LYS A 1 186 ? -14.999 0.508 0.756 1.00 83.81 186 LYS A O 1
ATOM 1485 N N . ALA A 1 187 ? -14.090 0.246 -1.278 1.00 81.38 187 ALA A N 1
ATOM 1486 C CA . ALA A 1 187 ? -15.231 -0.471 -1.845 1.00 81.38 187 ALA A CA 1
ATOM 1487 C C . ALA A 1 187 ? -15.399 -1.903 -1.306 1.00 81.38 187 ALA A C 1
ATOM 1489 O O . ALA A 1 187 ? -16.518 -2.338 -1.042 1.00 81.38 187 ALA A O 1
ATOM 1490 N N . SER A 1 188 ? -14.298 -2.647 -1.173 1.00 76.06 188 SER A N 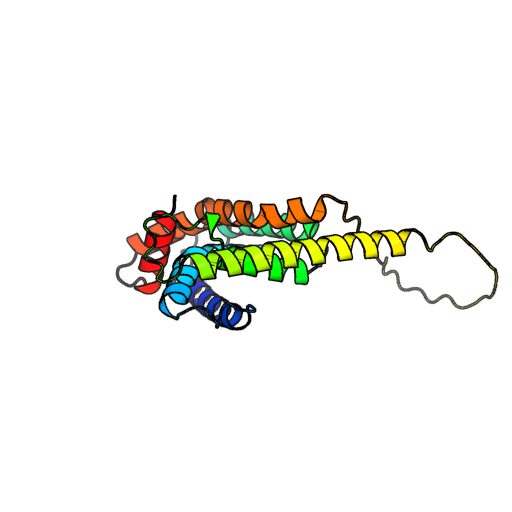1
ATOM 1491 C CA . SER A 1 188 ? -14.315 -4.103 -0.962 1.00 76.06 188 SER A CA 1
ATOM 1492 C C . SER A 1 188 ? -13.984 -4.533 0.463 1.00 76.06 188 SER A C 1
ATOM 1494 O O . SER A 1 188 ? -14.330 -5.648 0.841 1.00 76.06 188 SER A O 1
ATOM 1496 N N . LEU A 1 189 ? -13.300 -3.691 1.246 1.00 79.31 189 LEU A N 1
ATOM 1497 C CA . LEU A 1 189 ? -12.787 -4.071 2.564 1.00 79.31 189 LEU A CA 1
ATOM 1498 C C . LEU A 1 189 ? -13.361 -3.208 3.693 1.00 79.31 189 LEU A C 1
ATOM 1500 O O . LEU A 1 189 ? -13.789 -3.747 4.709 1.00 79.31 189 LEU A O 1
ATOM 1504 N N . LEU A 1 190 ? -13.424 -1.885 3.514 1.00 82.88 190 LEU A N 1
ATOM 1505 C CA . LEU A 1 190 ? -13.844 -0.960 4.571 1.00 82.88 190 LEU A CA 1
ATOM 1506 C C . LEU A 1 190 ? -15.286 -1.218 5.030 1.00 82.88 190 LEU A C 1
ATOM 1508 O O . LEU A 1 190 ? -15.520 -1.418 6.217 1.00 82.88 190 LEU A O 1
ATOM 1512 N N . MET A 1 191 ? -16.239 -1.282 4.096 1.00 76.31 191 MET A N 1
ATOM 1513 C CA . MET A 1 191 ? -17.658 -1.488 4.418 1.00 76.31 191 MET A CA 1
ATOM 1514 C C . MET A 1 191 ? -17.931 -2.813 5.156 1.00 76.31 191 MET A C 1
ATOM 1516 O O . MET A 1 191 ? -18.649 -2.799 6.158 1.00 76.31 191 MET A O 1
ATOM 1520 N N . PRO A 1 192 ? -17.367 -3.958 4.727 1.00 74.38 192 PRO A N 1
ATOM 1521 C CA . PRO A 1 192 ? -17.398 -5.184 5.517 1.00 74.38 192 PRO A CA 1
ATOM 1522 C C . PRO A 1 192 ? -16.839 -5.065 6.935 1.00 74.38 192 PRO A C 1
ATOM 1524 O O . PRO A 1 192 ? -17.457 -5.567 7.871 1.00 74.38 192 PRO A O 1
ATOM 1527 N N . LEU A 1 193 ? -15.688 -4.407 7.100 1.00 79.62 193 LEU A N 1
ATOM 1528 C CA . LEU A 1 193 ? -15.039 -4.267 8.403 1.00 79.62 193 LEU A CA 1
ATOM 1529 C C . LEU A 1 193 ? -15.815 -3.334 9.337 1.00 79.62 193 LEU A C 1
ATOM 1531 O O . LEU A 1 193 ? -15.898 -3.622 10.524 1.00 79.62 193 LEU A O 1
ATOM 1535 N N . MET A 1 194 ? -16.437 -2.274 8.814 1.00 80.12 194 MET A N 1
ATOM 1536 C CA . MET A 1 194 ? -17.355 -1.424 9.585 1.00 80.12 194 MET A CA 1
ATOM 1537 C C . MET A 1 194 ? -18.528 -2.234 10.135 1.00 80.12 194 MET A C 1
ATOM 1539 O O . MET A 1 194 ? -18.781 -2.222 11.333 1.00 80.12 194 MET A O 1
ATOM 1543 N N . ARG A 1 195 ? -19.187 -3.026 9.279 1.00 76.62 195 ARG A N 1
ATOM 1544 C CA . ARG A 1 195 ? -20.294 -3.897 9.708 1.00 76.62 195 ARG A CA 1
ATOM 1545 C C . ARG A 1 195 ? -19.858 -4.912 10.760 1.00 76.62 195 ARG A C 1
ATOM 1547 O O . ARG A 1 195 ? -20.631 -5.200 11.665 1.00 76.62 195 ARG A O 1
ATOM 1554 N N . LEU A 1 196 ? -18.639 -5.441 10.640 1.00 75.25 196 LEU A N 1
ATOM 1555 C CA . LEU A 1 196 ? -18.061 -6.352 11.625 1.00 75.25 196 LEU A CA 1
ATOM 1556 C C . LEU A 1 196 ? -17.899 -5.662 12.987 1.00 75.25 196 LEU A C 1
ATOM 1558 O O . LEU A 1 196 ? -18.361 -6.201 13.990 1.00 75.25 196 LEU A O 1
ATOM 1562 N N . VAL A 1 197 ? -17.310 -4.459 13.000 1.00 80.88 197 VAL A N 1
ATOM 1563 C CA . VAL A 1 197 ? -17.144 -3.611 14.196 1.00 80.88 197 VAL A CA 1
ATOM 1564 C C . VAL A 1 197 ? -18.489 -3.303 14.858 1.00 80.88 197 VAL A C 1
ATOM 1566 O O . VAL A 1 197 ? -18.583 -3.373 16.079 1.00 80.88 197 VAL A O 1
ATOM 1569 N N . ASP A 1 198 ? -19.528 -3.013 14.075 1.00 76.69 198 ASP A N 1
ATOM 1570 C CA . ASP A 1 198 ? -20.864 -2.697 14.598 1.00 76.69 198 ASP A CA 1
ATOM 1571 C C . ASP A 1 198 ? -21.606 -3.932 15.143 1.00 76.69 198 ASP A C 1
ATOM 1573 O O . ASP A 1 198 ? -22.460 -3.814 16.022 1.00 76.69 198 ASP A O 1
ATOM 1577 N N . SER A 1 199 ? -21.306 -5.121 14.610 1.00 70.88 199 SER A N 1
ATOM 1578 C CA . SER A 1 199 ? -22.022 -6.365 14.927 1.00 70.88 199 SER A CA 1
ATOM 1579 C C . SER A 1 199 ? -21.512 -7.108 16.163 1.00 70.88 199 SER A C 1
ATOM 1581 O O . SER A 1 199 ? -22.267 -7.881 16.754 1.00 70.88 199 SER A O 1
ATOM 1583 N N . GLU A 1 200 ? -20.261 -6.890 16.573 1.00 66.00 200 GLU A N 1
ATOM 1584 C CA . GLU A 1 200 ? -19.640 -7.625 17.676 1.00 66.00 200 GLU A CA 1
ATOM 1585 C C . GLU A 1 200 ? -19.131 -6.689 18.779 1.00 66.00 200 GLU A C 1
ATOM 1587 O O . GLU A 1 200 ? -18.319 -5.794 18.559 1.00 66.00 200 GLU A O 1
ATOM 1592 N N . SER A 1 201 ? -19.545 -6.951 20.021 1.00 55.62 201 SER A N 1
ATOM 1593 C CA . SER A 1 201 ? -19.094 -6.200 21.201 1.00 55.62 201 SER A CA 1
ATOM 1594 C C . SER A 1 201 ? -17.622 -6.446 21.565 1.00 55.62 201 SER A C 1
ATOM 1596 O O . SER A 1 201 ? -17.060 -5.707 22.371 1.00 55.62 201 SER A O 1
ATOM 1598 N N . THR A 1 202 ? -16.995 -7.469 20.976 1.00 58.97 202 THR A N 1
ATOM 1599 C CA . THR A 1 202 ? -15.620 -7.915 21.254 1.00 58.97 202 THR A CA 1
ATOM 1600 C C . THR A 1 202 ? -14.622 -7.595 20.147 1.00 58.97 202 THR A C 1
ATOM 1602 O O . THR A 1 202 ? -13.480 -8.052 20.223 1.00 58.97 202 THR A O 1
ATOM 1605 N N . VAL A 1 203 ? -15.002 -6.818 19.124 1.00 63.31 203 VAL A N 1
ATOM 1606 C CA . VAL A 1 203 ? -14.045 -6.447 18.076 1.00 63.31 203 VAL A CA 1
ATOM 1607 C C . VAL A 1 203 ? -12.867 -5.700 18.689 1.00 63.31 203 VAL A C 1
ATOM 1609 O O . VAL A 1 203 ? -13.025 -4.742 19.446 1.00 63.31 203 VAL A O 1
ATOM 1612 N N . HIS A 1 204 ? -11.663 -6.170 18.366 1.00 69.25 204 HIS A N 1
ATOM 1613 C CA . HIS A 1 204 ? -10.438 -5.624 18.919 1.00 69.25 204 HIS A CA 1
ATOM 1614 C C . HIS A 1 204 ? -10.347 -4.111 18.676 1.00 69.25 204 HIS A C 1
ATOM 1616 O O . HIS A 1 204 ? -10.480 -3.650 17.541 1.00 69.25 204 HIS A O 1
ATOM 1622 N N . MET A 1 205 ? -10.043 -3.352 19.735 1.00 76.19 205 MET A N 1
ATOM 1623 C CA . MET A 1 205 ? -9.900 -1.886 19.713 1.00 76.19 205 MET A CA 1
ATOM 1624 C C . MET A 1 205 ? -9.049 -1.375 18.540 1.00 76.19 205 MET A C 1
ATOM 1626 O O . MET A 1 205 ? -9.383 -0.369 17.921 1.00 76.19 205 MET A O 1
ATOM 1630 N N . TRP A 1 206 ? -7.999 -2.115 18.169 1.00 77.88 206 TRP A N 1
ATOM 1631 C CA . TRP A 1 206 ? -7.127 -1.759 17.051 1.00 77.88 206 TRP A CA 1
ATOM 1632 C C . TRP A 1 206 ? -7.851 -1.732 15.694 1.00 77.88 206 TRP A C 1
ATOM 1634 O O . TRP A 1 206 ? -7.515 -0.906 14.850 1.00 77.88 206 TRP A O 1
ATOM 1644 N N . LEU A 1 207 ? -8.825 -2.620 15.456 1.00 79.56 207 LEU A N 1
ATOM 1645 C CA . LEU A 1 207 ? -9.555 -2.671 14.186 1.00 79.56 207 LEU A CA 1
ATOM 1646 C C . LEU A 1 207 ? -10.527 -1.497 14.088 1.00 79.56 207 LEU A C 1
ATOM 1648 O O . LEU A 1 207 ? -10.625 -0.874 13.033 1.00 79.56 207 LEU A O 1
ATOM 1652 N N . LYS A 1 208 ? -11.184 -1.160 15.203 1.00 82.12 208 LYS A N 1
ATOM 1653 C CA . LYS A 1 208 ? -12.063 0.006 15.298 1.00 82.12 208 LYS A CA 1
ATOM 1654 C C . LYS A 1 208 ? -11.308 1.301 14.985 1.00 82.12 208 LYS A C 1
ATOM 1656 O O . LYS A 1 208 ? -11.736 2.043 14.109 1.00 82.12 208 LYS A O 1
ATOM 1661 N N . GLU A 1 209 ? -10.142 1.508 15.600 1.00 82.31 209 GLU A N 1
ATOM 1662 C CA . GLU A 1 209 ? -9.291 2.677 15.328 1.00 82.31 209 GLU A CA 1
ATOM 1663 C C . GLU A 1 209 ? -8.889 2.787 13.848 1.00 82.31 209 GLU A C 1
ATOM 1665 O O . GLU A 1 209 ? -8.929 3.871 13.269 1.00 82.31 209 GLU A O 1
ATOM 1670 N N . ILE A 1 210 ? -8.508 1.670 13.219 1.00 82.31 210 ILE A N 1
ATOM 1671 C CA . ILE A 1 210 ? -8.125 1.649 11.801 1.00 82.31 210 ILE A CA 1
ATOM 1672 C C . ILE A 1 210 ? -9.319 1.996 10.908 1.00 82.31 210 ILE A C 1
ATOM 1674 O O . ILE A 1 210 ? -9.189 2.803 9.991 1.00 82.31 210 ILE A O 1
ATOM 1678 N N . VAL A 1 211 ? -10.481 1.394 11.160 1.00 84.06 211 VAL A N 1
ATOM 1679 C CA . VAL A 1 211 ? -11.688 1.607 10.354 1.00 84.06 211 VAL A CA 1
ATOM 1680 C C . VAL A 1 211 ? -12.187 3.048 10.470 1.00 84.06 211 VAL A C 1
ATOM 1682 O O . VAL A 1 211 ? -12.501 3.655 9.448 1.00 84.06 211 VAL A O 1
ATOM 1685 N N . GLU A 1 212 ? -12.200 3.621 11.675 1.00 82.38 212 GLU A N 1
ATOM 1686 C CA . GLU A 1 212 ? -12.570 5.024 11.900 1.00 82.38 212 GLU A CA 1
ATOM 1687 C C . GLU A 1 212 ? -11.609 5.978 11.180 1.00 82.38 212 GLU A C 1
ATOM 1689 O O . GLU A 1 212 ? -12.036 6.892 10.473 1.00 82.38 212 GLU A O 1
ATOM 1694 N N . LEU A 1 213 ? -10.301 5.745 11.297 1.00 79.12 213 LEU A N 1
ATOM 1695 C CA . LEU A 1 213 ? -9.294 6.611 10.691 1.00 79.12 213 LEU A CA 1
ATOM 1696 C C . LEU A 1 213 ? -9.303 6.533 9.150 1.00 79.12 213 LEU A C 1
ATOM 1698 O O . LEU A 1 213 ? -9.189 7.548 8.457 1.00 79.12 213 LEU A O 1
ATOM 1702 N N . VAL A 1 214 ? -9.487 5.334 8.591 1.00 79.00 214 VAL A N 1
ATOM 1703 C CA . VAL A 1 214 ? -9.601 5.129 7.138 1.00 79.00 214 VAL A CA 1
ATOM 1704 C C . VAL A 1 214 ? -10.939 5.647 6.596 1.00 79.00 214 VAL A C 1
ATOM 1706 O O . VAL A 1 214 ? -10.977 6.161 5.478 1.00 79.00 214 VAL A O 1
ATOM 1709 N N . GLY A 1 215 ? -12.019 5.552 7.375 1.00 73.56 215 GLY A N 1
ATOM 1710 C CA . GLY A 1 215 ? -13.334 6.092 7.021 1.00 73.56 215 GLY A CA 1
ATOM 1711 C C . GLY A 1 215 ? -13.377 7.621 6.986 1.00 73.56 215 GLY A C 1
ATOM 1712 O O . GLY A 1 215 ? -14.030 8.184 6.117 1.00 73.56 215 GLY A O 1
ATOM 1713 N N . ASN A 1 216 ? -12.624 8.288 7.865 1.00 71.19 216 ASN A N 1
ATOM 1714 C CA . ASN A 1 216 ? -12.583 9.754 7.965 1.00 71.19 216 ASN A CA 1
ATOM 1715 C C . ASN A 1 216 ? -11.556 10.426 7.033 1.00 71.19 216 ASN A C 1
ATOM 1717 O O . ASN A 1 216 ? -11.3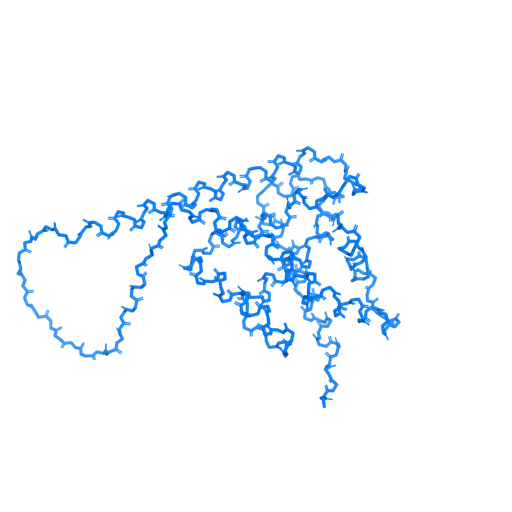99 11.648 7.058 1.00 71.19 216 ASN A O 1
ATOM 1721 N N . SER A 1 217 ? -10.813 9.651 6.240 1.00 63.91 217 SER A N 1
ATOM 1722 C CA . SER A 1 217 ? -9.817 10.176 5.300 1.00 63.91 217 SER A CA 1
ATOM 1723 C C . SER A 1 217 ? -10.403 10.324 3.894 1.00 63.91 217 SER A C 1
ATOM 1725 O O . SER A 1 217 ? -10.267 9.433 3.039 1.00 63.91 217 SER A O 1
ATOM 1727 N N . ASP A 1 218 ? -11.044 11.477 3.689 1.00 55.62 218 ASP A N 1
ATOM 1728 C CA . ASP A 1 218 ? -11.423 12.073 2.401 1.00 55.62 218 ASP A CA 1
ATOM 1729 C C . ASP A 1 218 ? -10.657 13.385 2.164 1.00 55.62 218 ASP A C 1
ATOM 1731 O O . ASP A 1 218 ? -10.529 14.194 3.116 1.00 55.62 218 ASP A O 1
#

Sequence (218 aa):
MEPYDLTKICNAIEKSMHEIRRYAELVPGFTSLNSTDREILLKMHSLDLLSLRLALSAAGLGDWGKQLWESGMRIRALIQNDWSAVAGLAALTLVNYKSINYQTPLNKPSEIYALHHRFVEMLKSHCCATVYSSQTNTNSTTSGYASRKSFRLHTDHIPVTMSRVVDSTYFSKVFQQKDHIRSMTKASLLMPLMRLVDSESTVHMWLKEIVELVGNSD

pLDDT: mean 76.37, std 18.72, range [27.5, 95.56]

Organism: NCBI:txid34504

Radius of gyration: 21.33 Å; chains: 1; bounding box: 52×54×60 Å

Secondary structure (DSSP, 8-state):
-----HHHHHHHHHHHHHHHHHHHHHSTTTTTS-HHHHHHHHHHHHHHHHHHHHHTTT---HHHHHHHHHHHHHHHHHHTT-HHHHHHHHHHHHT-GGG--TTS--S-HHHHHHHHHHHHHHHHHHHHHHHHHHHHHHSSS--------------------------TTHHHHHHHHHHHHHHHHIIIIIHHHHHHHHH-TT--HHHHHHHHHHHT--

InterPro domains:
  IPR035500 Nuclear hormone receptor-like domain superfamily [G3DSA:1.10.565.10] (2-209)
  IPR035500 Nuclear hormone receptor-like domain superfamily [SSF48508] (6-133)